Protein AF-A0AAN4WGB6-F1 (afdb_monomer)

Structure (mmCIF, N/CA/C/O backbone):
data_AF-A0AAN4WGB6-F1
#
_entry.id   AF-A0AAN4WGB6-F1
#
loop_
_atom_site.group_PDB
_atom_site.id
_atom_site.type_symbol
_atom_site.label_atom_id
_atom_site.label_alt_id
_atom_site.label_comp_id
_atom_site.label_asym_id
_atom_site.label_entity_id
_atom_site.label_seq_id
_atom_site.pdbx_PDB_ins_code
_atom_site.Cartn_x
_atom_site.Cartn_y
_atom_site.Cartn_z
_atom_site.occupancy
_atom_site.B_iso_or_equiv
_atom_site.auth_seq_id
_atom_site.auth_comp_id
_atom_site.auth_asym_id
_atom_site.auth_atom_id
_atom_site.pdbx_PDB_model_num
ATOM 1 N N . MET A 1 1 ? 40.684 26.739 -33.151 1.00 52.50 1 MET A N 1
ATOM 2 C CA . MET A 1 1 ? 39.537 25.795 -33.096 1.00 52.50 1 MET A CA 1
ATOM 3 C C . MET A 1 1 ? 39.834 24.512 -32.315 1.00 52.50 1 MET A C 1
ATOM 5 O O . MET A 1 1 ? 38.962 24.083 -31.574 1.00 52.50 1 MET A O 1
ATOM 9 N N . LEU A 1 2 ? 41.027 23.915 -32.433 1.00 55.38 2 LEU A N 1
ATOM 10 C CA . LEU A 1 2 ? 41.376 22.651 -31.756 1.00 55.38 2 LEU A CA 1
ATOM 11 C C . LEU A 1 2 ? 41.400 22.750 -30.218 1.00 55.38 2 LEU A C 1
ATOM 13 O O . LEU A 1 2 ? 40.769 21.934 -29.559 1.00 55.38 2 LEU A O 1
ATOM 17 N N . VAL A 1 3 ? 41.986 23.817 -29.664 1.00 57.59 3 VAL A N 1
ATOM 18 C CA . VAL A 1 3 ? 42.061 24.052 -28.205 1.00 57.59 3 VAL A CA 1
ATOM 19 C C . VAL A 1 3 ? 40.674 24.162 -27.548 1.00 57.59 3 VAL A C 1
ATOM 21 O O . VAL A 1 3 ? 40.463 23.655 -26.451 1.00 57.59 3 VAL A O 1
ATOM 24 N N . LYS A 1 4 ? 39.689 24.760 -28.241 1.00 57.62 4 LYS A N 1
ATOM 25 C CA . LYS A 1 4 ? 38.293 24.816 -27.762 1.00 57.62 4 LYS A CA 1
ATOM 26 C C . LYS A 1 4 ? 37.658 23.420 -27.717 1.00 57.62 4 LYS A C 1
ATOM 28 O O . LYS A 1 4 ? 37.071 23.065 -26.704 1.00 57.62 4 LYS A O 1
ATOM 33 N N . LYS A 1 5 ? 37.853 22.605 -28.762 1.00 55.38 5 LYS A N 1
ATOM 34 C CA . LYS A 1 5 ? 37.356 21.218 -28.810 1.00 55.38 5 LYS A CA 1
ATOM 35 C C . LYS A 1 5 ? 38.007 20.317 -27.757 1.00 55.38 5 LYS A C 1
ATOM 37 O O . LYS A 1 5 ? 37.354 19.416 -27.245 1.00 55.38 5 LYS A O 1
ATOM 42 N N . GLU A 1 6 ? 39.282 20.521 -27.432 1.00 58.62 6 GLU A N 1
ATOM 43 C CA . GLU A 1 6 ? 39.972 19.762 -26.378 1.00 58.62 6 GLU A CA 1
ATOM 44 C C . GLU A 1 6 ? 39.503 20.156 -24.974 1.00 58.62 6 GLU A C 1
ATOM 46 O O . GLU A 1 6 ? 39.231 19.276 -24.158 1.00 58.62 6 GLU A O 1
ATOM 51 N N . ALA A 1 7 ? 39.299 21.450 -24.716 1.00 61.56 7 ALA A N 1
ATOM 52 C CA . ALA A 1 7 ? 38.707 21.924 -23.465 1.00 61.56 7 ALA A CA 1
ATOM 53 C C . ALA A 1 7 ? 37.263 21.415 -23.278 1.00 61.56 7 ALA A C 1
ATOM 55 O O . ALA A 1 7 ? 36.903 20.962 -22.190 1.00 61.56 7 ALA A O 1
ATOM 56 N N . GLU A 1 8 ? 36.460 21.405 -24.348 1.00 57.28 8 GLU A N 1
ATOM 57 C CA . GLU A 1 8 ? 35.118 20.804 -24.366 1.00 57.28 8 GLU A CA 1
ATOM 58 C C . GLU A 1 8 ? 35.163 19.295 -24.071 1.00 57.28 8 GLU A C 1
ATOM 60 O O . GLU A 1 8 ? 34.349 18.796 -23.294 1.00 57.28 8 GLU A O 1
ATOM 65 N N . ARG A 1 9 ? 36.145 18.560 -24.618 1.00 55.75 9 ARG A N 1
ATOM 66 C CA . ARG A 1 9 ? 36.358 17.128 -24.327 1.00 55.75 9 ARG A CA 1
ATOM 67 C C . ARG A 1 9 ? 36.752 16.876 -22.868 1.00 55.75 9 ARG A C 1
ATOM 69 O O . ARG A 1 9 ? 36.275 15.908 -22.279 1.00 55.75 9 ARG A O 1
ATOM 76 N N . GLU A 1 10 ? 37.586 17.723 -22.267 1.00 59.62 10 GLU A N 1
ATOM 77 C CA . GLU A 1 10 ? 37.964 17.614 -20.849 1.00 59.62 10 GLU A CA 1
ATOM 78 C C . GLU A 1 10 ? 36.807 17.966 -19.899 1.00 59.62 10 GLU A C 1
ATOM 80 O O . GLU A 1 10 ? 36.595 17.288 -18.890 1.00 59.62 10 GLU A O 1
ATOM 85 N N . GLN A 1 11 ? 35.980 18.961 -20.235 1.00 55.47 11 GLN A N 1
ATOM 86 C CA . GLN A 1 11 ? 34.736 19.239 -19.503 1.00 55.47 11 GLN A CA 1
ATOM 87 C C . GLN A 1 11 ? 33.704 18.111 -19.655 1.00 55.47 11 GLN A C 1
ATOM 89 O O . GLN A 1 11 ? 33.045 17.744 -18.681 1.00 55.47 11 GLN A O 1
ATOM 94 N N . ALA A 1 12 ? 33.604 17.506 -20.839 1.00 52.72 12 ALA A N 1
ATOM 95 C CA . ALA A 1 12 ? 32.741 16.362 -21.128 1.00 52.72 12 ALA A CA 1
ATOM 96 C C . ALA A 1 12 ? 33.125 15.081 -20.370 1.00 52.72 12 ALA A C 1
ATOM 98 O O . ALA A 1 12 ? 32.265 14.260 -20.045 1.00 52.72 12 ALA A O 1
ATOM 99 N N . LYS A 1 13 ? 34.414 14.896 -20.052 1.00 53.12 13 LYS A N 1
ATOM 100 C CA . LYS A 1 13 ? 34.860 13.821 -19.149 1.00 53.12 13 LYS A CA 1
ATOM 101 C C . LYS A 1 13 ? 34.315 14.017 -17.728 1.00 53.12 13 LYS A C 1
ATOM 103 O O . LYS A 1 13 ? 34.041 13.029 -17.048 1.00 53.12 13 LYS A O 1
ATOM 108 N N . LYS A 1 14 ? 34.124 15.274 -17.301 1.00 50.78 14 LYS A N 1
ATOM 109 C CA . LYS A 1 14 ? 33.619 15.654 -15.969 1.00 50.78 14 LYS A CA 1
ATOM 110 C C . LYS A 1 14 ? 32.084 15.681 -15.883 1.00 50.78 14 LYS A C 1
ATOM 112 O O . LYS A 1 14 ? 31.545 15.301 -14.848 1.00 50.78 14 LYS A O 1
ATOM 117 N N . ARG A 1 15 ? 31.371 16.082 -16.946 1.00 52.19 15 ARG A N 1
ATOM 118 C CA . ARG A 1 15 ? 29.894 16.141 -17.010 1.00 52.19 15 ARG A CA 1
ATOM 119 C C . ARG A 1 15 ? 29.324 15.126 -18.000 1.00 52.19 15 ARG A C 1
ATOM 121 O O . ARG A 1 15 ? 29.413 15.303 -19.210 1.00 52.19 15 ARG A O 1
ATOM 128 N N . LYS A 1 16 ? 28.667 14.081 -17.493 1.00 58.12 16 LYS A N 1
ATOM 129 C CA . LYS A 1 16 ? 28.016 13.046 -18.313 1.00 58.12 16 LYS A CA 1
ATOM 130 C C . LYS A 1 16 ? 26.550 13.400 -18.610 1.00 58.12 16 LYS A C 1
ATOM 132 O O . LYS A 1 16 ? 25.679 12.581 -18.349 1.00 58.12 16 LYS A O 1
ATOM 137 N N . LYS A 1 17 ? 26.238 14.572 -19.170 1.00 62.47 17 LYS A N 1
ATOM 138 C CA . LYS A 1 17 ? 24.852 14.899 -19.580 1.00 62.47 17 LYS A CA 1
ATOM 139 C C . LYS A 1 17 ? 24.486 14.194 -20.892 1.00 62.47 17 LYS A C 1
ATOM 141 O O . LYS A 1 17 ? 25.316 14.075 -21.795 1.00 62.47 17 LYS A O 1
ATOM 146 N N . LYS A 1 18 ? 23.250 13.701 -21.004 1.00 61.75 18 LYS A N 1
ATOM 147 C CA . LYS A 1 18 ? 22.694 13.153 -22.256 1.00 61.75 18 LYS A CA 1
ATOM 148 C C . LYS A 1 18 ? 22.584 14.287 -23.286 1.00 61.75 18 LYS A C 1
ATOM 150 O O . LYS A 1 18 ? 22.140 15.374 -22.942 1.00 61.75 18 LYS A O 1
ATOM 155 N N . GLY A 1 19 ? 23.023 14.066 -24.524 1.00 59.97 19 GLY A N 1
ATOM 156 C CA . GLY A 1 19 ? 23.010 15.100 -25.570 1.00 59.97 19 GLY A CA 1
ATOM 157 C C . GLY A 1 19 ? 24.214 16.054 -25.584 1.00 59.97 19 GLY A C 1
ATOM 158 O O . GLY A 1 19 ? 24.367 16.797 -26.549 1.00 59.97 19 GLY A O 1
ATOM 159 N N . LEU A 1 20 ? 25.112 16.003 -24.590 1.00 62.88 20 LEU A N 1
ATOM 160 C CA . LEU A 1 20 ? 26.405 16.696 -24.662 1.00 62.88 20 LEU A CA 1
ATOM 161 C C . LEU A 1 20 ? 27.462 15.818 -25.340 1.00 62.88 20 LEU A C 1
ATOM 163 O O . LEU A 1 20 ? 27.383 14.585 -25.314 1.00 62.88 20 LEU A O 1
ATOM 167 N N . MET A 1 21 ? 28.464 16.453 -25.954 1.00 53.56 21 MET A N 1
ATOM 168 C CA . MET A 1 21 ? 29.638 15.739 -26.456 1.00 53.56 21 MET A CA 1
ATOM 169 C C . MET A 1 21 ? 30.308 14.987 -25.308 1.00 53.56 21 MET A C 1
ATOM 171 O O . MET A 1 21 ? 30.446 15.522 -24.217 1.00 53.56 21 MET A O 1
ATOM 175 N N . SER A 1 22 ? 30.687 13.735 -25.545 1.00 60.88 22 SER A N 1
ATOM 176 C CA . SER A 1 22 ? 31.457 12.913 -24.615 1.00 60.88 22 SER A CA 1
ATOM 177 C C . SER A 1 22 ? 32.957 13.048 -24.900 1.00 60.88 22 SER A C 1
ATOM 179 O O . SER A 1 22 ? 33.363 13.532 -25.957 1.00 60.88 22 SER A O 1
ATOM 181 N N . GLY A 1 23 ? 33.809 12.578 -23.982 1.00 53.97 23 GLY A N 1
ATOM 182 C CA . GLY A 1 23 ? 35.271 12.626 -24.122 1.00 53.97 23 GLY A CA 1
ATOM 183 C C . GLY A 1 23 ? 35.824 11.899 -25.361 1.00 53.97 23 GLY A C 1
ATOM 184 O O . GLY A 1 23 ? 36.955 12.156 -25.757 1.00 53.97 23 GLY A O 1
ATOM 185 N N . ASN A 1 24 ? 35.023 11.044 -26.008 1.00 61.41 24 ASN A N 1
ATOM 186 C CA . ASN A 1 24 ? 35.330 10.393 -27.288 1.00 61.41 24 ASN A CA 1
ATOM 187 C C . ASN A 1 24 ? 34.870 11.197 -28.528 1.00 61.41 24 ASN A C 1
ATOM 189 O O . ASN A 1 24 ? 34.909 10.682 -29.642 1.00 61.41 24 ASN A O 1
ATOM 193 N N . GLY A 1 25 ? 34.400 12.438 -28.355 1.00 58.94 25 GLY A N 1
ATOM 194 C CA . GLY A 1 25 ? 33.955 13.324 -29.435 1.00 58.94 25 GLY A CA 1
ATOM 195 C C . GLY A 1 25 ? 32.583 12.996 -30.033 1.00 58.94 25 GLY A C 1
ATOM 196 O O . GLY A 1 25 ? 32.139 13.704 -30.933 1.00 58.94 25 GLY A O 1
ATOM 197 N N . ARG A 1 26 ? 31.894 11.956 -29.546 1.00 62.16 26 ARG A N 1
ATOM 198 C CA . ARG A 1 26 ? 30.519 11.624 -29.944 1.00 62.16 26 ARG A CA 1
ATOM 199 C C . ARG A 1 26 ? 29.532 12.225 -28.952 1.00 62.16 26 ARG A C 1
ATOM 201 O O . ARG A 1 26 ? 29.798 12.254 -27.751 1.00 62.16 26 ARG A O 1
ATOM 208 N N . THR A 1 27 ? 28.373 12.656 -29.435 1.00 71.31 27 THR A N 1
ATOM 209 C CA . THR A 1 27 ? 27.257 13.047 -28.566 1.00 71.31 27 THR A CA 1
ATOM 210 C C . THR A 1 27 ? 26.832 11.854 -27.710 1.00 71.31 27 THR A C 1
ATOM 212 O O . THR A 1 27 ? 26.612 10.760 -28.234 1.00 71.31 27 THR A O 1
ATOM 215 N N . ARG A 1 28 ? 26.740 12.039 -26.387 1.00 73.19 28 ARG A N 1
ATOM 216 C CA . ARG A 1 28 ? 26.333 10.982 -25.454 1.00 73.19 28 ARG A CA 1
ATOM 217 C C . ARG A 1 28 ? 24.859 10.644 -25.681 1.00 73.19 28 ARG A C 1
ATOM 219 O O . ARG A 1 28 ? 23.973 11.398 -25.279 1.00 73.19 28 ARG A O 1
ATOM 226 N N . GLY A 1 29 ? 24.612 9.495 -26.299 1.00 77.06 29 GLY A N 1
ATOM 227 C CA . GLY A 1 29 ? 23.284 8.972 -26.606 1.00 77.06 29 GLY A CA 1
ATOM 228 C C . GLY A 1 29 ? 23.328 7.471 -26.909 1.00 77.06 29 GLY A C 1
ATOM 229 O O . GLY A 1 29 ? 24.415 6.933 -27.153 1.00 77.06 29 GLY A O 1
ATOM 230 N N . PRO A 1 30 ? 22.173 6.783 -26.878 1.00 82.75 30 PRO A N 1
ATOM 231 C CA . PRO A 1 30 ? 22.100 5.395 -27.308 1.00 82.75 30 PRO A CA 1
ATOM 232 C C . PRO A 1 30 ? 22.476 5.283 -28.790 1.00 82.75 30 PRO A C 1
ATOM 234 O O . PRO A 1 30 ? 22.177 6.172 -29.586 1.00 82.75 30 PRO A O 1
ATOM 237 N N . LEU A 1 31 ? 23.127 4.180 -29.162 1.00 85.50 31 LEU A N 1
ATOM 238 C CA . LEU A 1 31 ? 23.404 3.868 -30.565 1.00 85.50 31 LEU A CA 1
ATOM 239 C C . LEU A 1 31 ? 22.080 3.712 -31.338 1.00 85.50 31 LEU A C 1
ATOM 241 O O . LEU A 1 31 ? 21.139 3.159 -30.762 1.00 85.50 31 LEU A O 1
ATOM 245 N N . PRO A 1 32 ? 22.002 4.119 -32.620 1.00 86.12 32 PRO A N 1
ATOM 246 C CA . PRO A 1 32 ? 20.795 3.958 -33.436 1.00 86.12 32 PRO A CA 1
ATOM 247 C C . PRO A 1 32 ? 20.258 2.521 -33.435 1.00 86.12 32 PRO A C 1
ATOM 249 O O . PRO A 1 32 ? 19.097 2.306 -33.110 1.00 86.12 32 PRO A O 1
ATOM 252 N N . GLU A 1 33 ? 21.135 1.531 -33.615 1.00 87.81 33 GLU A N 1
ATOM 253 C CA . GLU A 1 33 ? 20.791 0.101 -33.543 1.00 87.81 33 GLU A CA 1
ATOM 254 C C . GLU A 1 33 ? 20.152 -0.292 -32.201 1.00 87.81 33 GLU A C 1
ATOM 256 O O . GLU A 1 33 ? 19.260 -1.133 -32.122 1.00 87.81 33 GLU A O 1
ATOM 261 N N . THR A 1 34 ? 20.605 0.327 -31.106 1.00 88.00 34 THR A N 1
ATOM 262 C CA . THR A 1 34 ? 20.041 0.089 -29.772 1.00 88.00 34 THR A CA 1
ATOM 263 C C . THR A 1 34 ? 18.670 0.745 -29.620 1.00 88.00 34 THR A C 1
ATOM 265 O O . THR A 1 34 ? 17.800 0.183 -28.954 1.00 88.00 34 THR A O 1
ATOM 268 N N . VAL A 1 35 ? 18.469 1.922 -30.223 1.00 90.56 35 VAL A N 1
ATOM 269 C CA . VAL A 1 35 ? 17.168 2.604 -30.248 1.00 90.56 35 VAL A CA 1
ATOM 270 C C . VAL A 1 35 ? 16.156 1.781 -31.036 1.00 90.56 35 VAL A C 1
ATOM 272 O O . VAL A 1 35 ? 15.054 1.572 -30.540 1.00 90.56 35 VAL A O 1
ATOM 275 N N . GLU A 1 36 ? 16.538 1.259 -32.199 1.00 91.81 36 GLU A N 1
ATOM 276 C CA . GLU A 1 36 ? 15.681 0.392 -33.013 1.00 91.81 36 GLU A CA 1
ATOM 277 C C . GLU A 1 36 ? 15.333 -0.899 -32.265 1.00 91.81 36 GLU A C 1
ATOM 279 O O . GLU A 1 36 ? 14.157 -1.211 -32.082 1.00 91.81 36 GLU A O 1
ATOM 284 N N . LYS A 1 37 ? 16.342 -1.593 -31.721 1.00 93.75 37 LYS A N 1
ATOM 285 C CA . LYS A 1 37 ? 16.164 -2.857 -30.990 1.00 93.75 37 LYS A CA 1
ATOM 286 C C . LYS A 1 37 ? 15.182 -2.763 -29.821 1.00 93.75 37 LYS A C 1
ATOM 288 O O . LYS A 1 37 ? 14.431 -3.702 -29.579 1.00 93.75 37 LYS A O 1
ATOM 293 N N . TYR A 1 38 ? 15.227 -1.678 -29.047 1.00 95.75 38 TYR A N 1
ATOM 294 C CA . TYR A 1 38 ? 14.371 -1.510 -27.867 1.00 95.75 38 TYR A CA 1
ATOM 295 C C . TYR A 1 38 ? 13.181 -0.575 -28.102 1.00 95.75 38 TYR A C 1
ATOM 297 O O . TYR A 1 38 ? 12.431 -0.331 -27.157 1.00 95.75 38 TYR A O 1
ATOM 305 N N . GLY A 1 39 ? 12.987 -0.055 -29.316 1.00 93.25 39 GLY A N 1
ATOM 306 C CA . GLY A 1 39 ? 11.985 0.972 -29.610 1.00 93.25 39 GLY A CA 1
ATOM 307 C C . GLY A 1 39 ? 10.560 0.525 -29.290 1.00 93.25 39 GLY A C 1
ATOM 308 O O . GLY A 1 39 ? 9.833 1.226 -28.585 1.00 93.25 39 GLY A O 1
ATOM 309 N N . GLU A 1 40 ? 10.182 -0.680 -29.720 1.00 94.75 40 GLU A N 1
ATOM 310 C CA . GLU A 1 40 ? 8.861 -1.253 -29.429 1.00 94.75 40 GLU A CA 1
ATOM 311 C C . GLU A 1 40 ? 8.666 -1.508 -27.926 1.00 94.75 40 GLU A C 1
ATOM 313 O O . GLU A 1 40 ? 7.648 -1.127 -27.343 1.00 94.75 40 GLU A O 1
ATOM 318 N N . ALA A 1 41 ? 9.676 -2.082 -27.264 1.00 95.56 41 ALA A N 1
ATOM 319 C CA . ALA A 1 41 ? 9.641 -2.343 -25.827 1.00 95.56 41 ALA A CA 1
ATOM 320 C C . ALA A 1 41 ? 9.521 -1.042 -25.016 1.00 95.56 41 ALA A C 1
ATOM 322 O O . ALA A 1 41 ? 8.798 -0.987 -24.021 1.00 95.56 41 ALA A O 1
ATOM 323 N N . LEU A 1 42 ? 10.199 0.022 -25.455 1.00 94.69 42 LEU A N 1
ATOM 324 C CA . LEU A 1 42 ? 10.135 1.346 -24.846 1.00 94.69 42 LEU A CA 1
ATOM 325 C C . LEU A 1 42 ? 8.749 1.977 -25.013 1.00 94.69 42 LEU A C 1
ATOM 327 O O . LEU A 1 42 ? 8.231 2.549 -24.055 1.00 94.69 42 LEU A O 1
ATOM 331 N N . LYS A 1 43 ? 8.134 1.834 -26.193 1.00 94.38 43 LYS A N 1
ATOM 332 C CA . LYS A 1 43 ? 6.765 2.294 -26.447 1.00 94.38 43 LYS A CA 1
ATOM 333 C C . LYS A 1 43 ? 5.774 1.604 -25.511 1.00 94.38 43 LYS A C 1
ATOM 335 O O . LYS A 1 43 ? 5.032 2.278 -24.806 1.00 94.38 43 LYS A O 1
ATOM 340 N N . LEU A 1 44 ? 5.837 0.274 -25.402 1.00 93.88 44 LEU A N 1
ATOM 341 C CA . LEU A 1 44 ? 5.013 -0.472 -24.443 1.00 93.88 44 LEU A CA 1
ATOM 342 C C . LEU A 1 44 ? 5.274 -0.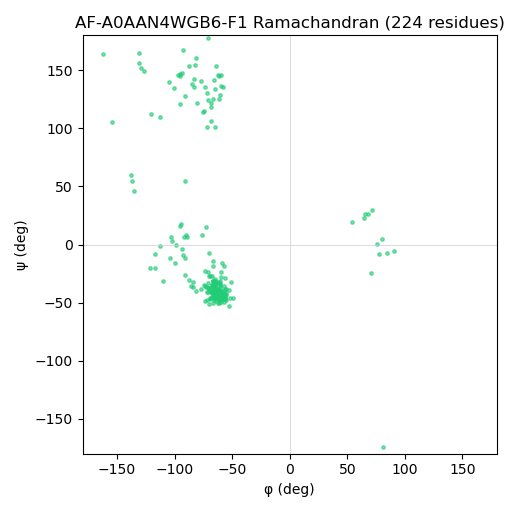037 -22.997 1.00 93.88 44 LEU A C 1
ATOM 344 O O . LEU A 1 44 ? 4.339 0.070 -22.209 1.00 93.88 44 LEU A O 1
ATOM 348 N N . TYR A 1 45 ? 6.528 0.225 -22.632 1.00 91.62 45 TYR A N 1
ATOM 349 C CA . TYR A 1 45 ? 6.871 0.674 -21.284 1.00 91.62 45 TYR A CA 1
ATOM 350 C C . TYR A 1 45 ? 6.256 2.036 -20.937 1.00 91.62 45 TYR A C 1
ATOM 352 O O . TYR A 1 45 ? 5.812 2.222 -19.802 1.00 91.62 45 TYR A O 1
ATOM 360 N N . ARG A 1 46 ? 6.229 2.962 -21.902 1.00 89.69 46 ARG A N 1
ATOM 361 C CA . ARG A 1 46 ? 5.648 4.301 -21.751 1.00 89.69 46 ARG A CA 1
ATOM 362 C C . ARG A 1 46 ? 4.120 4.266 -21.742 1.00 89.69 46 ARG A C 1
ATOM 364 O O . ARG A 1 46 ? 3.505 4.829 -20.846 1.00 89.69 46 ARG A O 1
ATOM 371 N N . ASP A 1 47 ? 3.529 3.573 -22.708 1.00 89.31 47 ASP A N 1
ATOM 372 C CA . ASP A 1 47 ? 2.105 3.720 -23.026 1.00 89.31 47 ASP A CA 1
ATOM 373 C C . ASP A 1 47 ? 1.213 2.717 -22.275 1.00 89.31 47 ASP A C 1
ATOM 375 O O . ASP A 1 47 ? -0.012 2.809 -22.319 1.00 89.31 47 ASP A O 1
ATOM 379 N N . THR A 1 48 ? 1.802 1.730 -21.590 1.00 87.50 48 THR A N 1
ATOM 380 C CA . THR A 1 48 ? 1.052 0.674 -20.894 1.00 87.50 48 THR A CA 1
ATOM 381 C C . THR A 1 48 ? 1.527 0.472 -19.459 1.00 87.50 48 THR A C 1
ATOM 383 O O . THR A 1 48 ? 2.638 0.850 -19.084 1.00 87.50 48 THR A O 1
ATOM 386 N N . ASP A 1 49 ? 0.713 -0.224 -18.664 1.00 81.50 49 ASP A N 1
ATOM 387 C CA . ASP A 1 49 ? 1.031 -0.595 -17.279 1.00 81.50 49 ASP A CA 1
ATOM 388 C C . ASP A 1 49 ? 1.637 -2.005 -17.150 1.00 81.50 49 ASP A C 1
ATOM 390 O O . ASP A 1 49 ? 1.707 -2.569 -16.057 1.00 81.50 49 ASP A O 1
ATOM 394 N N . LEU A 1 50 ? 2.097 -2.587 -18.264 1.00 86.12 50 LEU A N 1
ATOM 395 C CA . LEU A 1 50 ? 2.701 -3.920 -18.286 1.00 86.12 50 LEU A CA 1
ATOM 396 C C . LEU A 1 50 ? 4.022 -3.948 -17.501 1.00 86.12 50 LEU A C 1
ATOM 398 O O . LEU A 1 50 ? 4.840 -3.024 -17.583 1.00 86.12 50 LEU A O 1
ATOM 402 N N . ASP A 1 51 ? 4.271 -5.041 -16.774 1.00 85.31 51 ASP A N 1
ATOM 403 C CA . ASP A 1 51 ? 5.571 -5.273 -16.136 1.00 85.31 51 ASP A CA 1
ATOM 404 C C . ASP A 1 51 ? 6.684 -5.424 -17.185 1.00 85.31 51 ASP A C 1
ATOM 406 O O . ASP A 1 51 ? 6.463 -5.871 -18.309 1.00 85.31 51 ASP A O 1
ATOM 410 N N . VAL A 1 52 ? 7.919 -5.107 -16.799 1.00 90.31 52 VAL A N 1
ATOM 411 C CA . VAL A 1 52 ? 9.089 -5.251 -17.670 1.00 90.31 52 VAL A CA 1
ATOM 412 C C . VAL A 1 52 ? 9.222 -6.689 -18.180 1.00 90.31 52 VAL A C 1
ATOM 414 O O . VAL A 1 52 ? 9.551 -6.875 -19.347 1.00 90.31 52 VAL A O 1
ATOM 417 N N . LYS A 1 53 ? 8.925 -7.713 -17.361 1.00 91.88 53 LYS A N 1
ATOM 418 C CA . LYS A 1 53 ? 8.979 -9.118 -17.806 1.00 91.88 53 LYS A CA 1
ATOM 419 C C . LYS A 1 53 ? 7.940 -9.433 -18.883 1.00 91.88 53 LYS A C 1
ATOM 421 O O . LYS A 1 53 ? 8.216 -10.208 -19.793 1.00 91.88 53 LYS A O 1
ATOM 426 N N . GLU A 1 54 ? 6.757 -8.839 -18.776 1.00 92.38 54 GLU A N 1
ATOM 427 C CA . GLU A 1 54 ? 5.687 -8.980 -19.764 1.00 92.38 54 GLU A CA 1
ATOM 428 C C . GLU A 1 54 ? 6.076 -8.313 -21.085 1.00 92.38 54 GLU A C 1
ATOM 430 O O . GLU A 1 54 ? 5.958 -8.926 -22.143 1.00 92.38 54 GLU A O 1
ATOM 435 N N . ILE A 1 55 ? 6.628 -7.101 -21.018 1.00 93.94 55 ILE A N 1
ATOM 436 C CA . ILE A 1 55 ? 7.078 -6.347 -22.194 1.00 93.94 55 ILE A CA 1
ATOM 437 C C . ILE A 1 55 ? 8.161 -7.106 -22.963 1.00 93.94 55 ILE A C 1
ATOM 439 O O . ILE A 1 55 ? 8.072 -7.246 -24.184 1.00 93.94 55 ILE A O 1
ATOM 443 N N . VAL A 1 56 ? 9.179 -7.623 -22.267 1.00 95.50 56 VAL A N 1
ATOM 444 C CA . VAL A 1 56 ? 10.272 -8.338 -22.944 1.00 95.50 56 VAL A CA 1
ATOM 445 C C . VAL A 1 56 ? 9.831 -9.675 -23.526 1.00 95.50 56 VAL A C 1
ATOM 447 O O . VAL A 1 56 ? 10.383 -10.101 -24.533 1.00 95.50 56 VAL A O 1
ATOM 450 N N . ARG A 1 57 ? 8.801 -10.314 -22.955 1.00 94.56 57 ARG A N 1
ATOM 451 C CA . ARG A 1 57 ? 8.208 -11.512 -23.558 1.00 94.56 57 ARG A CA 1
ATOM 452 C C . ARG A 1 57 ? 7.503 -11.187 -24.873 1.00 94.56 57 ARG A C 1
ATOM 454 O O . ARG A 1 57 ? 7.622 -11.961 -25.811 1.00 94.56 57 ARG A O 1
ATOM 461 N N . ARG A 1 58 ? 6.784 -10.060 -24.944 1.00 95.69 58 ARG A N 1
ATOM 462 C CA . ARG A 1 58 ? 6.065 -9.637 -26.162 1.00 95.69 58 ARG A CA 1
ATOM 463 C C . ARG A 1 58 ? 7.001 -9.204 -27.285 1.00 95.69 58 ARG A C 1
ATOM 465 O O . ARG A 1 58 ? 6.726 -9.491 -28.437 1.00 95.69 58 ARG A O 1
ATOM 472 N N . THR A 1 59 ? 8.100 -8.543 -26.935 1.00 94.62 59 THR A N 1
ATOM 473 C CA . THR A 1 59 ? 9.045 -7.956 -27.904 1.00 94.62 59 THR A CA 1
ATOM 474 C C . THR A 1 59 ? 10.281 -8.820 -28.160 1.00 94.62 59 THR A C 1
ATOM 476 O O . THR A 1 59 ? 11.159 -8.431 -28.921 1.00 94.62 59 THR A O 1
ATOM 479 N N . ALA A 1 60 ? 10.384 -9.979 -27.500 1.00 94.00 60 ALA A N 1
ATOM 480 C CA . ALA A 1 60 ? 11.508 -10.916 -27.588 1.00 94.00 60 ALA A CA 1
ATOM 481 C C . ALA A 1 60 ? 12.903 -10.310 -27.303 1.00 94.00 60 ALA A C 1
ATOM 483 O O . ALA A 1 60 ? 13.932 -10.896 -27.646 1.00 94.00 60 ALA A O 1
ATOM 484 N N . VAL A 1 61 ? 12.977 -9.152 -26.639 1.00 94.75 61 VAL A N 1
ATOM 485 C CA . VAL A 1 61 ? 14.250 -8.553 -26.216 1.00 94.75 61 VAL A CA 1
ATOM 486 C C . VAL A 1 61 ? 14.757 -9.189 -24.920 1.00 94.75 61 VAL A C 1
ATOM 488 O O . VAL A 1 61 ? 14.007 -9.782 -24.147 1.00 94.75 61 VAL A O 1
ATOM 491 N N . SER A 1 62 ? 16.049 -9.048 -24.617 1.00 95.56 62 SER A N 1
ATOM 492 C CA . SER A 1 62 ? 16.584 -9.590 -23.365 1.00 95.56 62 SER A CA 1
ATOM 493 C C . SER A 1 62 ? 16.150 -8.753 -22.155 1.00 95.56 62 SER A C 1
ATOM 495 O O . SER A 1 62 ? 16.257 -7.524 -22.152 1.00 95.56 62 SER A O 1
ATOM 497 N N . LEU A 1 63 ? 15.719 -9.419 -21.075 1.00 93.31 63 LEU A N 1
ATOM 498 C CA . LEU A 1 63 ? 15.311 -8.748 -19.834 1.00 93.31 63 LEU A CA 1
ATOM 499 C C . LEU A 1 63 ? 16.429 -7.870 -19.260 1.00 93.31 63 LEU A C 1
ATOM 501 O O . LEU A 1 63 ? 16.208 -6.708 -18.919 1.00 93.31 63 LEU A O 1
ATOM 505 N N . SER A 1 64 ? 17.637 -8.423 -19.146 1.00 92.69 64 SER A N 1
ATOM 506 C CA . SER A 1 64 ? 18.792 -7.703 -18.604 1.00 92.69 64 SER A CA 1
ATOM 507 C C . SER A 1 64 ? 19.189 -6.521 -19.488 1.00 92.69 64 SER A C 1
ATOM 509 O O . SER A 1 64 ? 19.443 -5.435 -18.966 1.00 92.69 64 SER A O 1
ATOM 511 N N . GLY A 1 65 ? 19.178 -6.703 -20.812 1.00 93.50 65 GLY A N 1
ATOM 512 C CA . GLY A 1 65 ? 19.523 -5.655 -21.770 1.00 93.50 65 GLY A CA 1
ATOM 513 C C . GLY A 1 65 ? 18.518 -4.509 -21.764 1.00 93.50 65 GLY A C 1
ATOM 514 O O . GLY A 1 65 ? 18.915 -3.348 -21.694 1.00 93.50 65 GLY A O 1
ATOM 515 N N . PHE A 1 66 ? 17.222 -4.818 -21.723 1.00 94.69 66 PHE A N 1
ATOM 516 C CA . PHE A 1 66 ? 16.185 -3.793 -21.662 1.00 94.69 66 PHE A CA 1
ATOM 517 C C . PHE A 1 66 ? 16.198 -3.032 -20.326 1.00 94.69 66 PHE A C 1
ATOM 519 O O . PHE A 1 66 ? 16.103 -1.807 -20.306 1.00 94.69 66 PHE A O 1
ATOM 526 N N . ARG A 1 67 ? 16.422 -3.716 -19.192 1.00 92.25 67 ARG A N 1
ATOM 527 C CA . ARG A 1 67 ? 16.587 -3.047 -17.883 1.00 92.25 67 ARG A CA 1
ATOM 528 C C . ARG A 1 67 ? 17.799 -2.118 -17.854 1.00 92.25 67 ARG A C 1
ATOM 530 O O . ARG A 1 67 ? 17.722 -1.049 -17.248 1.00 92.25 67 ARG A O 1
ATOM 537 N N . PHE A 1 68 ? 18.905 -2.526 -18.475 1.00 91.62 68 PHE A N 1
ATOM 538 C CA . PHE A 1 68 ? 20.082 -1.675 -18.629 1.00 91.62 68 PHE A CA 1
ATOM 539 C C . PHE A 1 68 ? 19.763 -0.455 -19.497 1.00 91.62 68 PHE A C 1
ATOM 541 O O . PHE A 1 68 ? 20.016 0.668 -19.073 1.00 91.62 68 PHE A O 1
ATOM 548 N N . TYR A 1 69 ? 19.127 -0.666 -20.652 1.00 91.69 69 TYR A N 1
ATOM 549 C CA . TYR A 1 69 ? 18.729 0.399 -21.570 1.00 91.69 69 TYR A CA 1
ATOM 550 C C . TYR A 1 69 ? 17.846 1.457 -20.893 1.00 91.69 69 TYR A C 1
ATOM 552 O O . TYR A 1 69 ? 18.124 2.650 -21.003 1.00 91.69 69 TYR A O 1
ATOM 560 N N . LEU A 1 70 ? 16.847 1.029 -20.112 1.00 91.12 70 LEU A N 1
ATOM 561 C CA . LEU A 1 70 ? 16.004 1.936 -19.330 1.00 91.12 70 LEU A CA 1
ATOM 562 C C . LEU A 1 70 ? 16.813 2.722 -18.283 1.00 91.12 70 LEU A C 1
ATOM 564 O O . LEU A 1 70 ? 16.631 3.925 -18.139 1.00 91.12 70 LEU A O 1
ATOM 568 N N . ARG A 1 71 ? 17.729 2.072 -17.551 1.00 86.62 71 ARG A N 1
ATOM 569 C CA . ARG A 1 71 ? 18.521 2.736 -16.497 1.00 86.62 71 ARG A CA 1
ATOM 570 C C . ARG A 1 71 ? 19.568 3.703 -17.046 1.00 86.62 71 ARG A C 1
ATOM 572 O O . ARG A 1 71 ? 19.882 4.682 -16.374 1.00 86.62 71 ARG A O 1
ATOM 579 N N . GLU A 1 72 ? 20.139 3.402 -18.204 1.00 85.50 72 GLU A N 1
ATOM 580 C CA . GLU A 1 72 ? 21.182 4.226 -18.813 1.00 85.50 72 GLU A CA 1
ATOM 581 C C . GLU A 1 72 ? 20.583 5.417 -19.566 1.00 85.50 72 GLU A C 1
ATOM 583 O O . GLU A 1 72 ? 21.110 6.526 -19.477 1.00 85.50 72 GLU A O 1
ATOM 588 N N . TRP A 1 73 ? 19.465 5.210 -20.273 1.00 86.94 73 TRP A N 1
ATOM 589 C CA . TRP A 1 73 ? 18.950 6.197 -21.223 1.00 86.94 73 TRP A CA 1
ATOM 590 C C . TRP A 1 73 ? 17.580 6.776 -20.889 1.00 86.94 73 TRP A C 1
ATOM 592 O O . TRP A 1 73 ? 17.283 7.851 -21.404 1.00 86.94 73 TRP A O 1
ATOM 602 N N . HIS A 1 74 ? 16.773 6.116 -20.056 1.00 88.00 74 HIS A N 1
ATOM 603 C CA . HIS A 1 74 ? 15.364 6.474 -19.824 1.00 88.00 74 HIS A CA 1
ATOM 604 C C . HIS A 1 74 ? 14.986 6.447 -18.332 1.00 88.00 74 HIS A C 1
ATOM 606 O O . HIS A 1 74 ? 13.990 5.842 -17.922 1.00 88.00 74 HIS A O 1
ATOM 612 N N . ARG A 1 75 ? 15.831 7.046 -17.480 1.00 85.31 75 ARG A N 1
ATOM 613 C CA . ARG A 1 75 ? 15.602 7.110 -16.020 1.00 85.31 75 ARG A CA 1
ATOM 614 C C . ARG A 1 75 ? 14.391 7.962 -15.659 1.00 85.31 75 ARG A C 1
ATOM 616 O O . ARG A 1 75 ? 13.726 7.656 -14.677 1.00 85.31 75 ARG A O 1
ATOM 623 N N . ASP A 1 76 ? 14.118 8.977 -16.462 1.00 83.88 76 ASP A N 1
ATOM 624 C CA . ASP A 1 76 ? 12.912 9.800 -16.464 1.00 83.88 76 ASP A CA 1
ATOM 625 C C . ASP A 1 76 ? 11.656 8.927 -16.543 1.00 83.88 76 ASP A C 1
ATOM 627 O O . ASP A 1 76 ? 10.841 8.961 -15.626 1.00 83.88 76 ASP A O 1
ATOM 631 N N . LEU A 1 77 ? 11.570 8.019 -17.522 1.00 86.81 77 LEU A N 1
ATOM 632 C CA . LEU A 1 77 ? 10.430 7.099 -17.640 1.00 86.81 77 LEU A CA 1
ATOM 633 C C . LEU A 1 77 ? 10.333 6.128 -16.452 1.00 86.81 77 LEU A C 1
ATOM 635 O O . LEU A 1 77 ? 9.245 5.701 -16.062 1.00 86.81 77 LEU A O 1
ATOM 639 N N . ILE A 1 78 ? 11.467 5.731 -15.860 1.00 86.00 78 ILE A N 1
ATOM 640 C CA . ILE A 1 78 ? 11.451 4.928 -14.627 1.00 86.00 78 ILE A CA 1
ATOM 641 C C . ILE A 1 78 ? 10.891 5.744 -13.457 1.00 86.00 78 ILE A C 1
ATOM 643 O O . ILE A 1 78 ? 10.168 5.178 -12.635 1.00 86.00 78 ILE A O 1
ATOM 647 N N . LEU A 1 79 ? 11.236 7.026 -13.355 1.00 81.44 79 LEU A N 1
ATOM 648 C CA . LEU A 1 79 ? 10.760 7.915 -12.301 1.00 81.44 79 LEU A CA 1
ATOM 649 C C . LEU A 1 79 ? 9.263 8.210 -12.453 1.00 81.44 79 LEU A C 1
ATOM 651 O O . LEU A 1 79 ? 8.522 8.044 -11.486 1.00 81.44 79 LEU A O 1
ATOM 655 N N . GLU A 1 80 ? 8.815 8.522 -13.666 1.00 81.19 80 GLU A N 1
ATOM 656 C CA . GLU A 1 80 ? 7.409 8.775 -13.998 1.00 81.19 80 GLU A CA 1
ATOM 657 C C . GLU A 1 80 ? 6.531 7.570 -13.642 1.00 81.19 80 GLU A C 1
ATOM 659 O O . GLU A 1 80 ? 5.524 7.685 -12.944 1.00 81.19 80 GLU A O 1
ATOM 664 N N . ARG A 1 81 ? 6.975 6.356 -13.991 1.00 80.06 81 ARG A N 1
ATOM 665 C CA . ARG A 1 81 ? 6.263 5.118 -13.628 1.00 80.06 81 ARG A CA 1
ATOM 666 C C . ARG A 1 81 ? 6.250 4.845 -12.118 1.00 80.06 81 ARG A C 1
ATOM 668 O O . ARG A 1 81 ? 5.437 4.053 -11.635 1.00 80.06 81 ARG A O 1
ATOM 675 N N . ARG A 1 82 ? 7.147 5.491 -11.369 1.00 77.12 82 ARG A N 1
ATOM 676 C CA . ARG A 1 82 ? 7.173 5.524 -9.900 1.00 77.12 82 ARG A CA 1
ATOM 677 C C . ARG A 1 82 ? 6.454 6.757 -9.330 1.00 77.12 82 ARG A C 1
ATOM 679 O O . ARG A 1 82 ? 6.671 7.079 -8.165 1.00 77.12 82 ARG A O 1
ATOM 686 N N . GLY A 1 83 ? 5.612 7.432 -10.110 1.00 71.50 83 GLY A N 1
ATOM 687 C CA . GLY A 1 83 ? 4.836 8.583 -9.645 1.00 71.50 83 GLY A CA 1
ATOM 688 C C . GLY A 1 83 ? 5.699 9.779 -9.243 1.00 71.50 83 GLY A C 1
ATOM 689 O O . GLY A 1 83 ? 5.280 10.577 -8.413 1.00 71.50 83 GLY A O 1
ATOM 690 N N . GLY A 1 84 ? 6.928 9.868 -9.757 1.00 71.94 84 GLY A N 1
ATOM 691 C CA . GLY A 1 84 ? 7.784 11.031 -9.580 1.00 71.94 84 GLY A CA 1
ATOM 692 C C . GLY A 1 84 ? 7.846 11.850 -10.861 1.00 71.94 84 GLY A C 1
ATOM 693 O O . GLY A 1 84 ? 7.966 11.295 -11.946 1.00 71.94 84 GLY A O 1
ATOM 694 N N . GLU A 1 85 ? 7.819 13.166 -10.724 1.00 67.50 85 GLU A N 1
ATOM 695 C CA . GLU A 1 85 ? 8.115 14.085 -11.821 1.00 67.50 85 GLU A CA 1
ATOM 696 C C . GLU A 1 85 ? 9.629 14.266 -11.942 1.00 67.50 85 GLU A C 1
ATOM 698 O O . GLU A 1 85 ? 10.328 14.380 -10.928 1.00 67.50 85 GLU A O 1
ATOM 703 N N . ALA A 1 86 ? 10.128 14.218 -13.176 1.00 64.38 86 ALA A N 1
ATOM 704 C CA . ALA A 1 86 ? 11.503 14.565 -13.495 1.00 64.38 86 ALA A CA 1
ATOM 705 C C . ALA A 1 86 ? 11.553 16.055 -13.838 1.00 64.38 86 ALA A C 1
ATOM 707 O O . ALA A 1 86 ? 10.849 16.484 -14.749 1.00 64.38 86 ALA A O 1
ATOM 708 N N . ASP A 1 87 ? 12.441 16.812 -13.197 1.00 61.00 87 ASP A N 1
ATOM 709 C CA . ASP A 1 87 ? 12.589 18.260 -13.419 1.00 61.00 87 ASP A CA 1
ATOM 710 C C . ASP A 1 87 ? 13.246 18.608 -14.777 1.00 61.00 87 ASP A C 1
ATOM 712 O O . ASP A 1 87 ? 13.708 19.722 -14.994 1.00 61.00 87 ASP A O 1
ATOM 716 N N . GLY A 1 88 ? 13.318 17.650 -15.712 1.00 57.19 88 GLY A N 1
ATOM 717 C CA . GLY A 1 88 ? 13.782 17.828 -17.095 1.00 57.19 88 GLY A CA 1
ATOM 718 C C . GLY A 1 88 ? 15.285 18.083 -17.279 1.00 57.19 88 GLY A C 1
ATOM 719 O O . GLY A 1 88 ? 15.827 17.734 -18.328 1.00 57.19 88 GLY A O 1
ATOM 720 N N . ASP A 1 89 ? 15.976 18.616 -16.267 1.00 53.75 89 ASP A N 1
ATOM 721 C CA . ASP A 1 89 ? 17.324 19.185 -16.406 1.00 53.75 89 ASP A CA 1
ATOM 722 C C . ASP A 1 89 ? 18.454 18.424 -15.698 1.00 53.75 89 ASP A C 1
ATOM 724 O O . ASP A 1 89 ? 19.630 18.791 -15.833 1.00 53.75 89 ASP A O 1
ATOM 728 N N . GLU A 1 90 ? 18.140 17.333 -14.998 1.00 57.62 90 GLU A N 1
ATOM 729 C CA . GLU A 1 90 ? 19.130 16.550 -14.259 1.00 57.62 90 GLU A CA 1
ATOM 730 C C . GLU A 1 90 ? 19.924 15.587 -15.157 1.00 57.62 90 GLU A C 1
ATOM 732 O O . GLU A 1 90 ? 19.388 14.661 -15.769 1.00 57.62 90 GLU A O 1
ATOM 737 N N . ASP A 1 91 ? 21.253 15.741 -15.158 1.00 59.25 91 ASP A N 1
ATOM 738 C CA . ASP A 1 91 ? 22.201 14.847 -15.845 1.00 59.25 91 ASP A CA 1
ATOM 739 C C . ASP A 1 91 ? 22.109 13.391 -15.346 1.00 59.25 91 ASP A C 1
ATOM 741 O O . ASP A 1 91 ? 22.499 12.447 -16.044 1.00 59.25 91 ASP A O 1
ATOM 745 N N . TRP A 1 92 ? 21.607 13.213 -14.120 1.00 67.06 92 TRP A N 1
ATOM 746 C CA . TRP A 1 92 ? 21.438 11.935 -13.450 1.00 67.06 92 TRP A CA 1
ATOM 747 C C . TRP A 1 92 ? 20.313 11.992 -12.412 1.00 67.06 92 TRP A C 1
ATOM 749 O O . TRP A 1 92 ? 20.504 12.481 -11.305 1.00 67.06 92 TRP A O 1
ATOM 759 N N . ILE A 1 93 ? 19.170 11.393 -12.745 1.00 72.56 93 ILE A N 1
ATOM 760 C CA . ILE A 1 93 ? 18.031 11.258 -11.827 1.00 72.56 93 ILE A CA 1
ATOM 761 C C . ILE A 1 93 ? 18.333 10.170 -10.797 1.00 72.56 93 ILE A C 1
ATOM 763 O O . ILE A 1 93 ? 18.407 8.997 -11.173 1.00 72.56 93 ILE A O 1
ATOM 767 N N . ASP A 1 94 ? 18.483 10.479 -9.510 1.00 71.12 94 ASP A N 1
ATOM 768 C CA . ASP A 1 94 ? 18.677 9.445 -8.485 1.00 71.12 94 ASP A CA 1
ATOM 769 C C . ASP A 1 94 ? 17.384 8.651 -8.216 1.00 7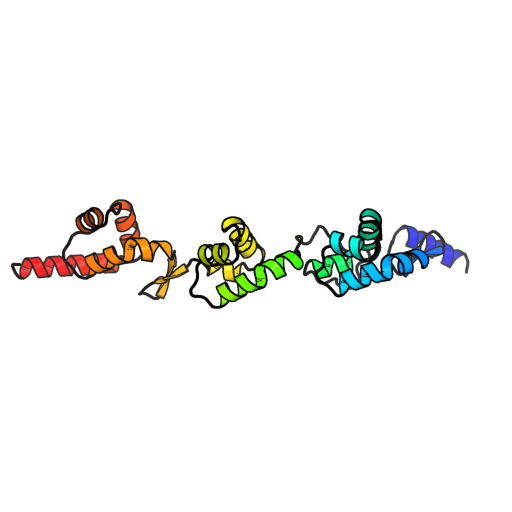1.12 94 ASP A C 1
ATOM 771 O O . ASP A 1 94 ? 16.487 9.053 -7.476 1.00 71.12 94 ASP A O 1
ATOM 775 N N . LEU A 1 95 ? 17.315 7.446 -8.789 1.00 70.56 95 LEU A N 1
ATOM 776 C CA . LEU A 1 95 ? 16.173 6.545 -8.653 1.00 70.56 95 LEU A CA 1
ATOM 777 C C . LEU A 1 95 ? 16.029 5.938 -7.246 1.00 70.56 95 LEU A C 1
ATOM 779 O O . LEU A 1 95 ? 15.059 5.212 -7.023 1.00 70.56 95 LEU A O 1
ATOM 783 N N . ASN A 1 96 ? 16.981 6.139 -6.331 1.00 66.62 96 ASN A N 1
ATOM 784 C CA . ASN A 1 96 ? 16.906 5.629 -4.960 1.00 66.62 96 ASN A CA 1
ATOM 785 C C . ASN A 1 96 ? 16.457 6.686 -3.943 1.00 66.62 96 ASN A C 1
ATOM 787 O O . ASN A 1 96 ? 16.029 6.299 -2.858 1.00 66.62 96 ASN A O 1
ATOM 791 N N . GLN A 1 97 ? 16.496 7.978 -4.284 1.00 63.41 97 GLN A N 1
ATOM 792 C CA . GLN A 1 97 ? 16.017 9.043 -3.394 1.00 63.41 97 GLN A CA 1
ATOM 793 C C . GLN A 1 97 ? 14.500 8.999 -3.194 1.00 63.41 97 GLN A C 1
ATOM 795 O O . GLN A 1 97 ? 14.012 9.266 -2.098 1.00 63.41 97 GLN A O 1
ATOM 800 N N . ARG A 1 98 ? 13.740 8.612 -4.229 1.00 59.25 98 ARG A N 1
ATOM 801 C CA . ARG A 1 98 ? 12.279 8.474 -4.143 1.00 59.25 98 ARG A CA 1
ATOM 802 C C . ARG A 1 98 ? 11.864 7.012 -3.965 1.00 59.25 98 ARG A C 1
ATOM 804 O O . ARG A 1 98 ? 12.353 6.102 -4.643 1.00 59.25 98 ARG A O 1
ATOM 811 N N . LYS A 1 99 ? 10.936 6.782 -3.031 1.00 59.28 99 LYS A N 1
ATOM 812 C CA . LYS A 1 99 ? 10.414 5.453 -2.678 1.00 59.28 99 LYS A CA 1
ATOM 813 C C . LYS A 1 99 ? 9.771 4.806 -3.912 1.00 59.28 99 LYS A C 1
ATOM 815 O O . LYS A 1 99 ? 9.057 5.461 -4.663 1.00 59.28 99 LYS A O 1
ATOM 820 N N . ARG A 1 100 ? 10.028 3.514 -4.147 1.00 64.50 100 ARG A N 1
ATOM 821 C CA . ARG A 1 100 ? 9.500 2.788 -5.317 1.00 64.50 100 ARG A CA 1
ATOM 822 C C . ARG A 1 100 ? 7.974 2.687 -5.250 1.00 64.50 100 ARG A C 1
ATOM 824 O O . ARG A 1 100 ? 7.450 1.815 -4.566 1.00 64.50 100 ARG A O 1
ATOM 831 N N . TYR A 1 101 ? 7.279 3.533 -5.996 1.00 66.94 101 TYR A N 1
ATOM 832 C CA . TYR A 1 101 ? 5.879 3.332 -6.352 1.00 66.94 101 TYR A CA 1
ATOM 833 C C . TYR A 1 101 ? 5.801 2.402 -7.569 1.00 66.94 101 TYR A C 1
ATOM 835 O O . TYR A 1 101 ? 6.648 2.457 -8.461 1.00 66.94 101 TYR A O 1
ATOM 843 N N . SER A 1 102 ? 4.813 1.517 -7.603 1.00 73.69 102 SER A N 1
ATOM 844 C CA . SER A 1 102 ? 4.563 0.649 -8.753 1.00 73.69 102 SER A CA 1
ATOM 845 C C . SER A 1 102 ? 3.164 0.930 -9.269 1.00 73.69 102 SER A C 1
ATOM 847 O O . SER A 1 102 ? 2.193 0.597 -8.591 1.00 73.69 102 SER A O 1
ATOM 849 N N . LYS A 1 103 ? 3.064 1.507 -10.471 1.00 70.75 103 LYS A N 1
ATOM 850 C CA . LYS A 1 103 ? 1.784 1.803 -11.128 1.00 70.75 103 LYS A CA 1
ATOM 851 C C . LYS A 1 103 ? 0.895 0.561 -11.262 1.00 70.75 103 LYS A C 1
ATOM 853 O O . LYS A 1 103 ? -0.290 0.622 -10.973 1.00 70.75 103 LYS A O 1
ATOM 858 N N . ALA A 1 104 ? 1.479 -0.606 -11.545 1.00 71.94 104 ALA A N 1
ATOM 859 C CA . ALA A 1 104 ? 0.745 -1.873 -11.573 1.00 71.94 104 ALA A CA 1
ATOM 860 C C . ALA A 1 104 ? 0.132 -2.245 -10.206 1.00 71.94 104 ALA A C 1
ATOM 862 O O . ALA A 1 104 ? -0.994 -2.732 -10.138 1.00 71.94 104 ALA A O 1
ATOM 863 N N . VAL A 1 105 ? 0.851 -1.996 -9.104 1.00 80.06 105 VAL A N 1
ATOM 864 C CA . VAL A 1 105 ? 0.333 -2.237 -7.744 1.00 80.06 105 VAL A CA 1
ATOM 865 C C . VAL A 1 105 ? -0.722 -1.195 -7.370 1.00 80.06 105 VAL A C 1
ATOM 867 O O . VAL A 1 105 ? -1.711 -1.540 -6.731 1.00 80.06 105 VAL A O 1
ATOM 870 N N . ALA A 1 106 ? -0.550 0.056 -7.795 1.00 81.94 106 ALA A N 1
ATOM 871 C CA . ALA A 1 106 ? -1.566 1.085 -7.613 1.00 81.94 106 ALA A CA 1
ATOM 872 C C . ALA A 1 106 ? -2.862 0.733 -8.347 1.00 81.94 106 ALA A C 1
ATOM 874 O O . ALA A 1 106 ? -3.923 0.725 -7.732 1.00 81.94 106 ALA A O 1
ATOM 875 N N . ASN A 1 107 ? -2.767 0.318 -9.611 1.00 83.56 107 ASN A N 1
ATOM 876 C CA . ASN A 1 107 ? -3.909 -0.150 -10.392 1.00 83.56 107 ASN A CA 1
ATOM 877 C C . ASN A 1 107 ? -4.589 -1.360 -9.740 1.00 83.56 107 ASN A C 1
ATOM 879 O O . ASN A 1 107 ? -5.814 -1.405 -9.675 1.00 83.56 107 ASN A O 1
ATOM 883 N N . LYS A 1 108 ? -3.809 -2.308 -9.192 1.00 86.94 108 LYS A N 1
ATOM 884 C CA . LYS A 1 108 ? -4.343 -3.451 -8.430 1.00 86.94 108 LYS A CA 1
ATOM 885 C C . LYS A 1 108 ? -5.235 -2.994 -7.270 1.00 86.94 108 LYS A C 1
ATOM 887 O O . LYS A 1 108 ? -6.281 -3.592 -7.044 1.00 86.94 108 LYS A O 1
ATOM 892 N N . TYR A 1 109 ? -4.826 -1.966 -6.527 1.00 90.56 109 TYR A N 1
ATOM 893 C CA . TYR A 1 109 ? -5.555 -1.488 -5.349 1.00 90.56 109 TYR A CA 1
ATOM 894 C C . TYR A 1 109 ? -6.585 -0.388 -5.645 1.00 90.56 109 TYR A C 1
ATOM 896 O O . TYR A 1 109 ? -7.413 -0.104 -4.781 1.00 90.56 109 TYR A O 1
ATOM 904 N N . ALA A 1 110 ? -6.579 0.202 -6.842 1.00 89.75 110 ALA A N 1
ATOM 905 C CA . ALA A 1 110 ? -7.381 1.375 -7.188 1.00 89.75 110 ALA A CA 1
ATOM 906 C C . ALA A 1 110 ? -8.884 1.181 -6.929 1.00 89.75 110 ALA A C 1
ATOM 908 O O . ALA A 1 110 ? -9.505 2.015 -6.272 1.00 89.75 110 ALA A O 1
ATOM 909 N N . ALA A 1 111 ? -9.459 0.056 -7.369 1.00 91.12 111 ALA A N 1
ATOM 910 C CA . ALA A 1 111 ? -10.881 -0.236 -7.169 1.00 91.12 111 ALA A CA 1
ATOM 911 C C . ALA A 1 111 ? -11.248 -0.389 -5.678 1.00 91.12 111 ALA A C 1
ATOM 913 O O . ALA A 1 111 ? -12.245 0.165 -5.212 1.00 91.12 111 ALA A O 1
ATOM 914 N N . ALA A 1 112 ? -10.396 -1.060 -4.898 1.00 92.62 112 ALA A N 1
ATOM 915 C CA . ALA A 1 112 ? -10.580 -1.203 -3.456 1.00 92.62 112 ALA A CA 1
ATOM 916 C C . ALA A 1 112 ? -10.453 0.139 -2.714 1.00 92.62 112 ALA A C 1
ATOM 918 O O . ALA A 1 112 ? -11.226 0.420 -1.800 1.00 92.62 112 ALA A O 1
ATOM 919 N N . ILE A 1 113 ? -9.510 0.993 -3.121 1.00 90.94 113 ILE A N 1
ATOM 920 C CA . ILE A 1 113 ? -9.338 2.341 -2.561 1.00 90.94 113 ILE A CA 1
ATOM 921 C C . ILE A 1 113 ? -10.554 3.214 -2.881 1.00 90.94 113 ILE A C 1
ATOM 923 O O . ILE A 1 113 ? -11.054 3.894 -1.989 1.00 90.94 113 ILE A O 1
ATOM 927 N N . ALA A 1 114 ? -11.073 3.167 -4.111 1.00 90.75 114 ALA A N 1
ATOM 928 C CA . ALA A 1 114 ? -12.287 3.890 -4.490 1.00 90.75 114 ALA A CA 1
ATOM 929 C C . ALA A 1 114 ? -13.488 3.464 -3.630 1.00 90.75 114 ALA A C 1
ATOM 931 O O . ALA A 1 114 ? -14.210 4.316 -3.111 1.00 90.75 114 ALA A O 1
ATOM 932 N N . LYS A 1 115 ? -13.644 2.155 -3.386 1.00 90.12 115 LYS A N 1
ATOM 933 C CA . LYS A 1 115 ? -14.679 1.631 -2.483 1.00 90.12 115 LYS A CA 1
ATOM 934 C C . LYS A 1 115 ? -14.498 2.113 -1.040 1.00 90.12 115 LYS A C 1
ATOM 936 O O . LYS A 1 115 ? -15.476 2.454 -0.388 1.00 90.12 115 LYS A O 1
ATOM 941 N N . LEU A 1 116 ? -13.262 2.186 -0.544 1.00 87.69 116 LEU A N 1
ATOM 942 C CA . LEU A 1 116 ? -12.979 2.744 0.783 1.00 87.69 116 LEU A CA 1
ATOM 943 C C . LEU A 1 116 ? -13.284 4.247 0.865 1.00 87.69 116 LEU A C 1
ATOM 945 O O . LEU A 1 116 ? -13.821 4.690 1.877 1.00 87.69 116 LEU A O 1
ATOM 949 N N . LYS A 1 117 ? -12.994 5.019 -0.192 1.00 87.06 117 LYS A N 1
ATOM 950 C CA . LYS A 1 117 ? -13.311 6.458 -0.280 1.00 87.06 117 LYS A CA 1
ATOM 951 C C . LYS A 1 117 ? -14.821 6.723 -0.312 1.00 87.06 117 LYS A C 1
ATOM 953 O O . LYS A 1 117 ? -15.262 7.716 0.255 1.00 87.06 117 LYS A O 1
ATOM 958 N N . ALA A 1 118 ? -15.611 5.821 -0.900 1.00 85.12 118 ALA A N 1
ATOM 959 C CA . ALA A 1 118 ? -17.076 5.878 -0.854 1.00 85.12 118 ALA A CA 1
ATOM 960 C C . ALA A 1 118 ? -17.654 5.659 0.563 1.00 85.12 118 ALA A C 1
ATOM 962 O O . ALA A 1 118 ? -18.813 5.982 0.817 1.00 85.12 118 ALA A O 1
ATOM 963 N N . GLY A 1 119 ? -16.841 5.161 1.503 1.00 79.69 119 GLY A N 1
ATOM 964 C CA . GLY A 1 119 ? -17.220 4.960 2.898 1.00 79.69 119 GLY A CA 1
ATOM 965 C C . GLY A 1 119 ? -18.015 3.674 3.142 1.00 79.69 119 GLY A C 1
ATOM 966 O O . GLY A 1 119 ? -18.158 2.816 2.277 1.00 79.69 119 GLY A O 1
ATOM 967 N N . GLY A 1 120 ? -18.490 3.496 4.378 1.00 74.75 120 GLY A N 1
ATOM 968 C CA . GLY A 1 120 ? -19.375 2.383 4.755 1.00 74.75 120 GLY A CA 1
ATOM 969 C C . GLY A 1 120 ? -18.708 1.016 4.961 1.00 74.75 120 GLY A C 1
ATOM 970 O O . GLY A 1 120 ? -19.349 0.107 5.485 1.00 74.75 120 GLY A O 1
ATOM 971 N N . HIS A 1 121 ? -17.422 0.859 4.634 1.00 78.44 121 HIS A N 1
ATOM 972 C CA . HIS A 1 121 ? -16.706 -0.413 4.765 1.00 78.44 121 HIS A CA 1
ATOM 973 C C . HIS A 1 121 ? -15.415 -0.284 5.578 1.00 78.44 121 HIS A C 1
ATOM 975 O O . HIS A 1 121 ? -14.738 0.743 5.568 1.00 78.44 121 HIS A O 1
ATOM 981 N N . THR A 1 122 ? -15.043 -1.356 6.281 1.00 82.62 122 THR A N 1
ATOM 982 C CA . THR A 1 122 ? -13.741 -1.432 6.956 1.00 82.62 122 THR A CA 1
ATOM 983 C C . THR A 1 122 ? -12.649 -1.844 5.969 1.00 82.62 122 THR A C 1
ATOM 985 O O . THR A 1 122 ? -12.910 -2.558 4.999 1.00 82.62 122 THR A O 1
ATOM 988 N N . THR A 1 123 ? -11.396 -1.472 6.254 1.00 84.12 123 THR A N 1
ATOM 989 C CA . THR A 1 123 ? -10.226 -1.912 5.466 1.00 84.12 123 THR A CA 1
ATOM 990 C C . THR A 1 123 ? -10.162 -3.425 5.308 1.00 84.12 123 THR A C 1
ATOM 992 O O . THR A 1 123 ? -9.844 -3.915 4.232 1.00 84.12 123 THR A O 1
ATOM 995 N N . SER A 1 124 ? -10.500 -4.168 6.365 1.00 83.69 124 SER A N 1
ATOM 996 C CA . SER A 1 124 ? -10.471 -5.632 6.359 1.00 83.69 124 SER A CA 1
ATOM 997 C C . SER A 1 124 ? -11.579 -6.242 5.500 1.00 83.69 124 SER A C 1
ATOM 999 O O . SER A 1 124 ? -11.336 -7.245 4.830 1.00 83.69 124 SER A O 1
ATOM 1001 N N . ALA A 1 125 ? -12.778 -5.650 5.505 1.00 83.81 125 ALA A N 1
ATOM 1002 C CA . ALA A 1 125 ? -13.894 -6.116 4.684 1.00 83.81 125 ALA A CA 1
ATOM 1003 C C . ALA A 1 125 ? -13.585 -5.930 3.193 1.00 83.81 125 ALA A C 1
ATOM 1005 O O . ALA A 1 125 ? -13.677 -6.883 2.425 1.00 83.81 125 ALA A O 1
ATOM 1006 N N . VAL A 1 126 ? -13.110 -4.738 2.811 1.00 89.31 126 VAL A N 1
ATOM 1007 C CA . VAL A 1 126 ? -12.711 -4.462 1.424 1.00 89.31 126 VAL A CA 1
ATOM 1008 C C . VAL A 1 126 ? -11.519 -5.327 1.010 1.00 89.31 126 VAL A C 1
ATOM 1010 O O . VAL A 1 126 ? -11.526 -5.883 -0.080 1.00 89.31 126 VAL A O 1
ATOM 1013 N N . ALA A 1 127 ? -10.513 -5.508 1.874 1.00 90.75 127 ALA A N 1
ATOM 1014 C CA . ALA A 1 127 ? -9.395 -6.399 1.562 1.00 90.75 127 ALA A CA 1
ATOM 1015 C C . ALA A 1 127 ? -9.876 -7.817 1.225 1.00 90.75 127 ALA A C 1
ATOM 1017 O O . ALA A 1 127 ? -9.450 -8.381 0.224 1.00 90.75 127 ALA A O 1
ATOM 1018 N N . SER A 1 128 ? -10.792 -8.362 2.027 1.00 89.44 128 SER A N 1
ATOM 1019 C CA . SER A 1 128 ? -11.303 -9.725 1.845 1.00 89.44 128 SER A CA 1
ATOM 1020 C C . SER A 1 128 ? -12.099 -9.869 0.548 1.00 89.44 128 SER A C 1
ATOM 1022 O O . SER A 1 128 ? -11.897 -10.829 -0.186 1.00 89.44 128 SER A O 1
ATOM 1024 N N . GLU A 1 129 ? -12.950 -8.891 0.230 1.00 91.31 129 GLU A N 1
ATOM 1025 C CA . GLU A 1 129 ? -13.757 -8.879 -0.998 1.00 91.31 129 GLU A CA 1
ATOM 1026 C C . GLU A 1 129 ? -12.901 -8.890 -2.270 1.00 91.31 129 GLU A C 1
ATOM 1028 O O . GLU A 1 129 ? -13.209 -9.596 -3.224 1.00 91.31 129 GLU A O 1
ATOM 1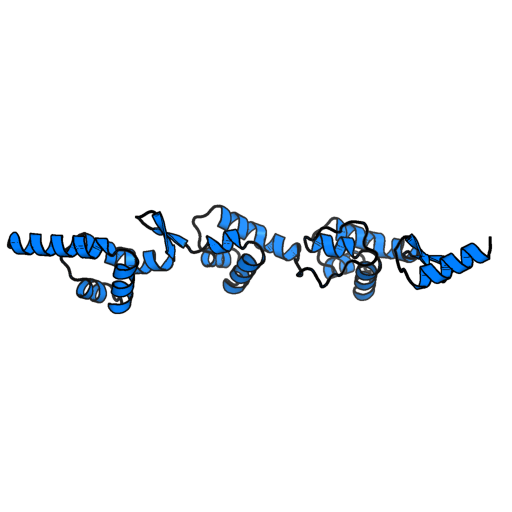033 N N . TYR A 1 130 ? -11.793 -8.149 -2.266 1.00 91.88 130 TYR A N 1
ATOM 1034 C CA . TYR A 1 130 ? -10.871 -8.078 -3.400 1.00 91.88 130 TYR A CA 1
ATOM 1035 C C . TYR A 1 130 ? -9.769 -9.156 -3.353 1.00 91.88 130 TYR A C 1
ATOM 1037 O O . TYR A 1 130 ? -8.843 -9.133 -4.167 1.00 91.88 130 TYR A O 1
ATOM 1045 N N . GLY A 1 131 ? -9.832 -10.098 -2.404 1.00 91.19 131 GLY A N 1
ATOM 1046 C CA . GLY A 1 131 ? -8.848 -11.177 -2.265 1.00 91.19 131 GLY A CA 1
ATOM 1047 C C . GLY A 1 131 ? -7.451 -10.704 -1.840 1.00 91.19 131 GLY A C 1
ATOM 1048 O O . GLY A 1 131 ? -6.441 -11.329 -2.169 1.00 91.19 131 GLY A O 1
ATOM 1049 N N . PHE A 1 132 ? -7.356 -9.575 -1.141 1.00 92.50 132 PHE A N 1
ATOM 1050 C CA . PHE A 1 132 ? -6.106 -9.029 -0.623 1.00 92.50 132 PHE A CA 1
ATOM 1051 C C . PHE A 1 132 ? -5.844 -9.475 0.811 1.00 92.50 132 PHE A C 1
ATOM 1053 O O . PHE A 1 132 ? -6.750 -9.579 1.634 1.00 92.50 132 PHE A O 1
ATOM 1060 N N . HIS A 1 133 ? -4.564 -9.637 1.150 1.00 90.88 133 HIS A N 1
ATOM 1061 C CA . HIS A 1 133 ? -4.170 -9.811 2.541 1.00 90.88 133 HIS A CA 1
ATOM 1062 C C . HIS A 1 133 ? -4.414 -8.499 3.321 1.00 90.88 133 HIS A C 1
ATOM 1064 O O . HIS A 1 133 ? -3.812 -7.478 2.963 1.00 90.88 133 HIS A O 1
ATOM 1070 N N . PRO A 1 134 ? -5.222 -8.497 4.402 1.00 85.38 134 PRO A N 1
ATOM 1071 C CA . PRO A 1 134 ? -5.636 -7.269 5.088 1.00 85.38 134 PRO A CA 1
ATOM 1072 C C . PRO A 1 134 ? -4.480 -6.396 5.585 1.00 85.38 134 PRO A C 1
ATOM 1074 O O . PRO A 1 134 ? -4.497 -5.184 5.382 1.00 85.38 134 PRO A O 1
ATOM 1077 N N . GLU A 1 135 ? -3.447 -7.001 6.181 1.00 84.19 135 GLU A N 1
ATOM 1078 C CA . GLU A 1 135 ? -2.287 -6.251 6.694 1.00 84.19 135 GLU A CA 1
ATOM 1079 C C . GLU A 1 135 ? -1.448 -5.615 5.580 1.00 84.19 135 GLU A C 1
ATOM 1081 O O . GLU A 1 135 ? -1.012 -4.475 5.708 1.00 84.19 135 GLU A O 1
ATOM 1086 N N . VAL A 1 136 ? -1.273 -6.312 4.453 1.00 88.62 136 VAL A N 1
ATOM 1087 C CA . VAL A 1 136 ? -0.499 -5.799 3.313 1.00 88.62 136 VAL A CA 1
ATOM 1088 C C . VAL A 1 136 ? -1.231 -4.626 2.673 1.00 88.62 136 VAL A C 1
ATOM 1090 O O . VAL A 1 136 ? -0.613 -3.625 2.314 1.00 88.62 136 VAL A O 1
ATOM 1093 N N . PHE A 1 137 ? -2.555 -4.728 2.550 1.00 90.50 137 PHE A N 1
ATOM 1094 C CA . PHE A 1 137 ? -3.364 -3.639 2.023 1.00 90.50 137 PHE A CA 1
ATOM 1095 C C . PHE A 1 137 ? -3.393 -2.439 2.979 1.00 90.50 137 PHE A C 1
ATOM 1097 O O . PHE A 1 137 ? -3.249 -1.304 2.536 1.00 90.50 137 PHE A O 1
ATOM 1104 N N . ARG A 1 138 ? -3.488 -2.667 4.295 1.00 87.94 138 ARG A N 1
ATOM 1105 C CA . ARG A 1 138 ? -3.420 -1.591 5.295 1.00 87.94 138 ARG A CA 1
ATOM 1106 C C . ARG A 1 138 ? -2.080 -0.858 5.264 1.00 87.94 138 ARG A C 1
ATOM 1108 O O . ARG A 1 138 ? -2.062 0.368 5.231 1.00 87.94 138 ARG A O 1
ATOM 1115 N N . ASP A 1 139 ? -0.971 -1.589 5.237 1.00 86.50 139 ASP A N 1
ATOM 1116 C CA . ASP A 1 139 ? 0.372 -1.011 5.124 1.00 86.50 139 ASP A CA 1
ATOM 1117 C C . ASP A 1 139 ? 0.538 -0.215 3.815 1.00 86.50 139 ASP A C 1
ATOM 1119 O O . ASP A 1 139 ? 1.116 0.874 3.813 1.00 86.50 139 ASP A O 1
ATOM 1123 N N . TYR A 1 140 ? -0.048 -0.696 2.711 1.00 88.38 140 TYR A N 1
ATOM 1124 C CA . TYR A 1 140 ? -0.106 0.053 1.454 1.00 88.38 140 TYR A CA 1
ATOM 1125 C C . TYR A 1 140 ? -0.860 1.383 1.606 1.00 88.38 140 TYR A C 1
ATOM 1127 O O . TYR A 1 140 ? -0.344 2.422 1.193 1.00 88.38 140 TYR A O 1
ATOM 1135 N N . LEU A 1 141 ? -2.038 1.377 2.238 1.00 88.75 141 LEU A N 1
ATOM 1136 C CA . LEU A 1 141 ? -2.820 2.592 2.492 1.00 88.75 141 LEU A CA 1
ATOM 1137 C C . LEU A 1 141 ? -2.043 3.592 3.355 1.00 88.75 141 LEU A C 1
ATOM 1139 O O . LEU A 1 141 ? -1.967 4.759 2.997 1.00 88.75 141 LEU A O 1
ATOM 1143 N N . HIS A 1 142 ? -1.381 3.150 4.428 1.00 85.00 142 HIS A N 1
ATOM 1144 C CA . HIS A 1 142 ? -0.551 4.046 5.245 1.00 85.00 142 HIS A CA 1
ATOM 1145 C C . HIS A 1 142 ? 0.600 4.687 4.462 1.00 85.00 142 HIS A C 1
ATOM 1147 O O . HIS A 1 142 ? 1.009 5.804 4.773 1.00 85.00 142 HIS A O 1
ATOM 1153 N N . LYS A 1 143 ? 1.138 3.988 3.458 1.00 82.81 143 LYS A N 1
ATOM 1154 C CA . LYS A 1 143 ? 2.264 4.469 2.647 1.00 82.81 143 LYS A CA 1
ATOM 1155 C C . LYS A 1 143 ? 1.848 5.384 1.501 1.00 82.81 143 LYS A C 1
ATOM 1157 O O . LYS A 1 143 ? 2.646 6.239 1.126 1.00 82.81 143 LYS A O 1
ATOM 1162 N N . HIS A 1 144 ? 0.671 5.169 0.920 1.00 83.25 144 HIS A N 1
ATOM 1163 C CA . HIS A 1 144 ? 0.278 5.799 -0.345 1.00 83.25 144 HIS A CA 1
ATOM 1164 C C . HIS A 1 144 ? -0.990 6.652 -0.256 1.00 83.25 144 HIS A C 1
ATOM 1166 O O . HIS A 1 144 ? -1.181 7.521 -1.094 1.00 83.25 144 HIS A O 1
ATOM 1172 N N . GLU A 1 145 ? -1.826 6.446 0.758 1.00 85.25 145 GLU A N 1
ATOM 1173 C CA . GLU A 1 145 ? -3.072 7.181 0.995 1.00 85.25 145 GLU A CA 1
ATOM 1174 C C . GLU A 1 145 ? -3.195 7.506 2.505 1.00 85.25 145 GLU A C 1
ATOM 1176 O O . GLU A 1 145 ? -4.121 7.032 3.170 1.00 85.25 145 GLU A O 1
ATOM 1181 N N . PRO A 1 146 ? -2.244 8.260 3.101 1.00 82.00 146 PRO A N 1
ATOM 1182 C CA . PRO A 1 146 ? -2.155 8.431 4.555 1.00 82.00 146 PRO A CA 1
ATOM 1183 C C . PRO A 1 146 ? -3.368 9.153 5.159 1.00 82.00 146 PRO A C 1
ATOM 1185 O O . PRO A 1 146 ? -3.797 8.803 6.258 1.00 82.00 146 PRO A O 1
ATOM 1188 N N . GLU A 1 147 ? -3.961 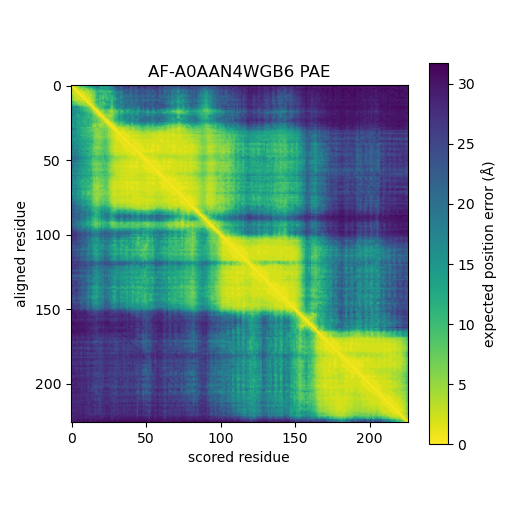10.108 4.439 1.00 83.38 147 GLU A N 1
ATOM 1189 C CA . GLU A 1 147 ? -5.184 10.803 4.866 1.00 83.38 147 GLU A CA 1
ATOM 1190 C C . GLU A 1 147 ? -6.374 9.841 4.950 1.00 83.38 147 GLU A C 1
ATOM 1192 O O . GLU A 1 147 ? -7.109 9.804 5.942 1.00 83.38 147 GLU A O 1
ATOM 1197 N N . LEU A 1 148 ? -6.521 8.986 3.936 1.00 84.12 148 LEU A N 1
ATOM 1198 C CA . LEU A 1 148 ? -7.530 7.937 3.930 1.00 84.12 148 LEU A CA 1
ATOM 1199 C C . LEU A 1 148 ? -7.251 6.926 5.053 1.00 84.12 148 LEU A C 1
ATOM 1201 O O . LEU A 1 148 ? -8.145 6.590 5.820 1.00 84.12 148 LEU A O 1
ATOM 1205 N N . ALA A 1 149 ? -6.005 6.482 5.222 1.00 83.62 149 ALA A N 1
ATOM 1206 C CA . ALA A 1 149 ? -5.632 5.551 6.285 1.00 83.62 149 ALA A CA 1
ATOM 1207 C C . ALA A 1 149 ? -5.911 6.107 7.695 1.00 83.62 149 ALA A C 1
ATOM 1209 O O . ALA A 1 149 ? -6.294 5.343 8.577 1.00 83.62 149 ALA A O 1
ATOM 1210 N N . GLY A 1 150 ? -5.762 7.420 7.903 1.00 75.75 150 GLY A N 1
ATOM 1211 C CA . GLY A 1 150 ? -6.065 8.085 9.174 1.00 75.75 150 GLY A CA 1
ATOM 1212 C C . GLY A 1 150 ? -7.560 8.160 9.504 1.00 75.75 150 GLY A C 1
ATOM 1213 O O . GLY A 1 150 ? -7.932 8.187 10.676 1.00 75.75 150 GLY A O 1
ATOM 1214 N N . THR A 1 151 ? -8.426 8.157 8.488 1.00 74.81 151 THR A N 1
ATOM 1215 C CA . THR A 1 151 ? -9.890 8.172 8.663 1.00 74.81 151 THR A CA 1
ATOM 1216 C C . THR A 1 151 ? -10.490 6.764 8.729 1.00 74.81 151 THR A C 1
ATOM 1218 O O . THR A 1 151 ? -11.527 6.544 9.358 1.00 74.81 151 THR A O 1
ATOM 1221 N N . LEU A 1 152 ? -9.824 5.779 8.126 1.00 71.44 152 LEU A N 1
ATOM 1222 C CA . LEU A 1 152 ? -10.293 4.401 8.051 1.00 71.44 152 LEU A CA 1
ATOM 1223 C C . LEU A 1 152 ? -10.224 3.664 9.396 1.00 71.44 152 LEU A C 1
ATOM 1225 O O . LEU A 1 152 ? -9.194 3.595 10.058 1.00 71.44 152 LEU A O 1
ATOM 1229 N N . GLY A 1 153 ? -11.337 3.027 9.773 1.00 59.91 153 GLY A N 1
ATOM 1230 C CA . GLY A 1 153 ? -11.476 2.310 11.048 1.00 59.91 153 GLY A CA 1
ATOM 1231 C C . GLY A 1 153 ? -12.017 3.167 12.196 1.00 59.91 153 GLY A C 1
ATOM 1232 O O . GLY A 1 153 ? -12.329 2.615 13.253 1.00 59.91 153 GLY A O 1
ATOM 1233 N N . MET A 1 154 ? -12.200 4.471 11.969 1.00 60.75 154 MET A N 1
ATOM 1234 C CA . MET A 1 154 ? -12.911 5.381 12.862 1.00 60.75 154 MET A CA 1
ATOM 1235 C C . MET A 1 154 ? -14.375 5.503 12.396 1.00 60.75 154 MET A C 1
ATOM 1237 O O . MET A 1 154 ? -14.633 5.905 11.264 1.00 60.75 154 MET A O 1
ATOM 1241 N N . LYS A 1 155 ? -15.351 5.158 13.240 1.00 56.84 155 LYS A N 1
ATOM 1242 C CA . LYS A 1 155 ? -16.758 5.562 13.067 1.00 56.84 155 LYS A CA 1
ATOM 1243 C C . LYS A 1 155 ? -17.001 6.818 13.908 1.00 56.84 155 LYS A C 1
ATOM 1245 O O . LYS A 1 155 ? -16.396 6.981 14.966 1.00 56.84 155 LYS A O 1
ATOM 1250 N N . ARG A 1 156 ? -17.875 7.717 13.448 1.00 56.03 156 ARG A N 1
ATOM 1251 C CA . ARG A 1 156 ? -18.415 8.767 14.324 1.00 56.03 156 ARG A CA 1
ATOM 1252 C C . ARG A 1 156 ? -19.358 8.092 15.314 1.00 56.03 156 ARG A C 1
ATOM 1254 O O . ARG A 1 156 ? -20.250 7.361 14.890 1.00 56.03 156 ARG A O 1
ATOM 1261 N N . ASP A 1 157 ? -19.116 8.284 16.602 1.00 52.78 157 ASP A N 1
ATOM 1262 C CA . ASP A 1 157 ? -20.039 7.839 17.639 1.00 52.78 157 ASP A CA 1
ATOM 1263 C C . ASP A 1 157 ? -21.318 8.696 17.649 1.00 52.78 157 ASP A C 1
ATOM 1265 O O . ASP A 1 157 ? -21.453 9.667 16.897 1.00 52.78 157 ASP A O 1
ATOM 1269 N N . ARG A 1 158 ? -22.264 8.343 18.526 1.00 51.00 158 ARG A N 1
ATOM 1270 C CA . ARG A 1 158 ? -23.527 9.075 18.727 1.00 51.00 158 ARG A CA 1
ATOM 1271 C C . ARG A 1 158 ? -23.342 10.553 19.111 1.00 51.00 158 ARG A C 1
ATOM 1273 O O . ARG A 1 158 ? -24.268 11.334 18.929 1.00 51.00 158 ARG A O 1
ATOM 1280 N N . ASN A 1 159 ? -22.156 10.934 19.586 1.00 50.56 159 ASN A N 1
ATOM 1281 C CA . ASN A 1 159 ? -21.789 12.290 19.987 1.00 50.56 159 ASN A CA 1
ATOM 1282 C C . ASN A 1 159 ? -20.918 13.003 18.927 1.00 50.56 159 ASN A C 1
ATOM 1284 O O . ASN A 1 159 ? -20.417 14.099 19.172 1.00 50.56 159 ASN A O 1
ATOM 1288 N N . GLY A 1 160 ? -20.712 12.399 17.749 1.00 54.25 160 GLY A N 1
ATOM 1289 C CA . GLY A 1 160 ? -19.909 12.955 16.655 1.00 54.25 160 GLY A CA 1
ATOM 1290 C C . GLY A 1 160 ? -18.391 12.789 16.808 1.00 54.25 160 GLY A C 1
ATOM 1291 O O . GLY A 1 160 ? -17.641 13.274 15.957 1.00 54.25 160 GLY A O 1
ATOM 1292 N N . LYS A 1 161 ? -17.913 12.091 17.844 1.00 54.62 161 LYS A N 1
ATOM 1293 C CA . LYS A 1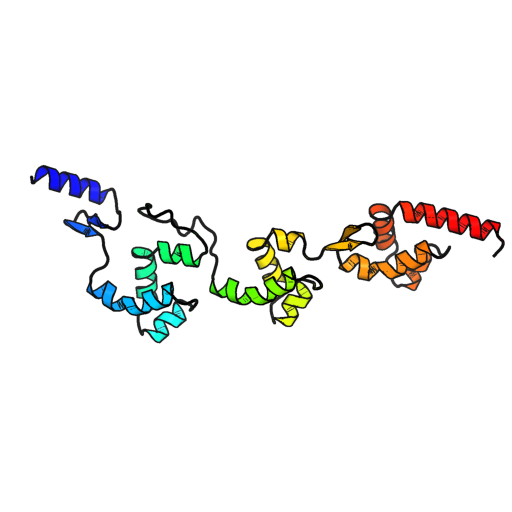 161 ? -16.490 11.842 18.111 1.00 54.62 161 LYS A CA 1
ATOM 1294 C C . LYS A 1 161 ? -16.002 10.620 17.332 1.00 54.62 161 LYS A C 1
ATOM 1296 O O . LYS A 1 161 ? -16.683 9.601 17.247 1.00 54.62 161 LYS A O 1
ATOM 1301 N N . LEU A 1 162 ? -14.803 10.706 16.756 1.00 53.72 162 LEU A N 1
ATOM 1302 C CA . LEU A 1 162 ? -14.173 9.584 16.055 1.00 53.72 162 LEU A CA 1
ATOM 1303 C C . LEU A 1 162 ? -13.792 8.487 17.067 1.00 53.72 162 LEU A C 1
ATOM 1305 O O . LEU A 1 162 ? -12.990 8.722 17.973 1.00 53.72 162 LEU A O 1
ATOM 1309 N N . THR A 1 163 ? -14.372 7.296 16.924 1.00 55.25 163 THR A N 1
ATOM 1310 C CA . THR A 1 163 ? -14.101 6.117 17.761 1.00 55.25 163 THR A CA 1
ATOM 1311 C C . THR A 1 163 ? -13.805 4.898 16.895 1.00 55.25 163 THR A C 1
ATOM 1313 O O . THR A 1 163 ? -14.266 4.791 15.761 1.00 55.25 163 THR A O 1
ATOM 1316 N N . ALA A 1 164 ? -13.012 3.952 17.402 1.00 57.34 164 ALA A N 1
ATOM 1317 C CA . ALA A 1 164 ? -12.713 2.731 16.660 1.00 57.34 164 ALA A CA 1
ATOM 1318 C C . ALA A 1 164 ? -14.007 1.933 16.394 1.00 57.34 164 ALA A C 1
ATOM 1320 O O . ALA A 1 164 ? -14.697 1.562 17.340 1.00 57.34 164 ALA A O 1
ATOM 1321 N N . SER A 1 165 ? -14.297 1.595 15.130 1.00 56.41 165 SER A N 1
ATOM 1322 C CA . SER A 1 165 ? -15.523 0.875 14.710 1.00 56.41 165 SER A CA 1
ATOM 1323 C C . SER A 1 165 ? -15.793 -0.404 15.515 1.00 56.41 165 SER A C 1
ATOM 1325 O O . SER A 1 165 ? -16.943 -0.758 15.755 1.00 56.41 165 SER A O 1
ATOM 1327 N N . LYS A 1 166 ? -14.730 -1.086 15.960 1.00 61.09 166 LYS A N 1
ATOM 1328 C CA . LYS A 1 166 ? -14.816 -2.314 16.763 1.00 61.09 166 LYS A CA 1
ATOM 1329 C C . LYS A 1 166 ? -15.302 -2.079 18.196 1.00 61.09 166 LYS A C 1
ATOM 1331 O O . LYS A 1 166 ? -15.772 -3.017 18.825 1.00 61.09 166 LYS A O 1
ATOM 1336 N N . ALA A 1 167 ? -15.141 -0.875 18.745 1.00 65.25 167 ALA A N 1
ATOM 1337 C CA . ALA A 1 167 ? -15.566 -0.569 20.109 1.00 65.25 167 ALA A CA 1
ATOM 1338 C C . ALA A 1 167 ? -17.085 -0.360 20.194 1.00 65.25 167 ALA A C 1
ATOM 1340 O O . ALA A 1 167 ? -17.696 -0.850 21.139 1.00 65.25 167 ALA A O 1
ATOM 1341 N N . GLU A 1 168 ? -17.692 0.274 19.185 1.00 65.56 168 GLU A N 1
ATOM 1342 C CA . GLU A 1 168 ? -19.151 0.430 19.089 1.00 65.56 168 GLU A CA 1
ATOM 1343 C C . GLU A 1 168 ? -19.846 -0.923 18.894 1.00 65.56 168 GLU A C 1
ATOM 1345 O O . GLU A 1 168 ? -20.782 -1.248 19.614 1.00 65.56 168 GLU A O 1
ATOM 1350 N N . GLU A 1 169 ? -19.331 -1.768 17.994 1.00 68.56 169 GLU A N 1
ATOM 1351 C CA . GLU A 1 169 ? -19.843 -3.135 17.804 1.00 68.56 169 GLU A CA 1
ATOM 1352 C C . GLU A 1 169 ? -19.709 -3.990 19.073 1.00 68.56 169 GLU A C 1
ATOM 1354 O O . GLU A 1 169 ? -20.552 -4.840 19.341 1.00 68.56 169 GLU A O 1
ATOM 1359 N N . LYS A 1 170 ? -18.667 -3.753 19.878 1.00 81.75 170 LYS A N 1
ATOM 1360 C CA . LYS A 1 170 ? -18.392 -4.533 21.090 1.00 81.75 170 LYS A CA 1
ATOM 1361 C C . LYS A 1 170 ? -19.164 -4.057 22.324 1.00 81.75 170 LYS A C 1
ATOM 1363 O O . LYS A 1 170 ? -19.511 -4.882 23.163 1.00 81.75 170 LYS A O 1
ATOM 1368 N N . TYR A 1 171 ? -19.373 -2.750 22.489 1.00 89.38 171 TYR A N 1
ATOM 1369 C CA . TYR A 1 171 ? -19.950 -2.176 23.712 1.00 89.38 171 TYR A CA 1
ATOM 1370 C C . TYR A 1 171 ? -21.298 -1.477 23.502 1.00 89.38 171 TYR A C 1
ATOM 1372 O O . TYR A 1 171 ? -21.935 -1.136 24.494 1.00 89.38 171 TYR A O 1
ATOM 1380 N N . GLY A 1 172 ? -21.763 -1.283 22.265 1.00 85.88 172 GLY A N 1
ATOM 1381 C CA . GLY A 1 172 ? -22.958 -0.487 21.961 1.00 85.88 172 GLY A CA 1
ATOM 1382 C C . GLY A 1 172 ? -24.221 -0.960 22.687 1.00 85.88 172 GLY A C 1
ATOM 1383 O O . GLY A 1 172 ? -24.945 -0.149 23.264 1.00 85.88 172 GLY A O 1
ATOM 1384 N N . GLU A 1 173 ? -24.459 -2.275 22.750 1.00 87.31 173 GLU A N 1
ATOM 1385 C CA . GLU A 1 173 ? -25.605 -2.824 23.488 1.00 87.31 173 GLU A CA 1
ATOM 1386 C C . GLU A 1 173 ? -25.491 -2.578 24.999 1.00 87.31 173 GLU A C 1
ATOM 1388 O O . GLU A 1 173 ? -26.458 -2.168 25.644 1.00 87.31 173 GLU A O 1
ATOM 1393 N N . ALA A 1 174 ? -24.293 -2.756 25.554 1.00 91.12 174 ALA A N 1
ATOM 1394 C CA . ALA A 1 174 ? -24.028 -2.523 26.965 1.00 91.12 174 ALA A CA 1
ATOM 1395 C C . ALA A 1 174 ? -24.198 -1.043 27.351 1.00 91.12 174 ALA A C 1
ATOM 1397 O O . ALA A 1 174 ? -24.742 -0.745 28.412 1.00 91.12 174 ALA A O 1
ATOM 1398 N N . LEU A 1 175 ? -23.787 -0.116 26.476 1.00 90.12 175 LEU A N 1
ATOM 1399 C CA . LEU A 1 175 ? -23.996 1.322 26.662 1.00 90.12 175 LEU A CA 1
ATOM 1400 C C . LEU A 1 175 ? -25.484 1.679 26.657 1.00 90.12 175 LEU A C 1
ATOM 1402 O O . LEU A 1 175 ? -25.925 2.429 27.522 1.00 90.12 175 LEU A O 1
ATOM 1406 N N . ARG A 1 176 ? -26.267 1.105 25.733 1.00 89.75 176 ARG A N 1
ATOM 1407 C CA . ARG A 1 176 ? -27.720 1.321 25.670 1.00 89.75 176 ARG A CA 1
ATOM 1408 C C . ARG A 1 176 ? -28.404 0.873 26.959 1.00 89.75 176 ARG A C 1
ATOM 1410 O O . ARG A 1 176 ? -29.233 1.603 27.491 1.00 89.75 176 ARG A O 1
ATOM 1417 N N . LEU A 1 177 ? -28.063 -0.314 27.458 1.00 90.94 177 LEU A N 1
ATOM 1418 C CA . LEU A 1 177 ? -28.621 -0.846 28.703 1.00 90.94 177 LEU A CA 1
ATOM 1419 C C . LEU A 1 177 ? -28.238 0.023 29.901 1.00 90.94 177 LEU A C 1
ATOM 1421 O O . LEU A 1 177 ? -29.100 0.367 30.701 1.00 90.94 177 LEU A O 1
ATOM 1425 N N . TYR A 1 178 ? -26.979 0.449 29.978 1.00 92.38 178 TYR A N 1
ATOM 1426 C CA . TYR A 1 178 ? -26.505 1.299 31.067 1.00 92.38 178 TYR A CA 1
ATOM 1427 C C . TYR A 1 178 ? -27.147 2.696 31.054 1.00 92.38 178 TYR A C 1
ATOM 1429 O O . TYR A 1 178 ? -27.363 3.291 32.103 1.00 92.38 178 TYR A O 1
ATOM 1437 N N . GLU A 1 179 ? -27.491 3.220 29.875 1.00 90.00 179 GLU A N 1
ATOM 1438 C CA . GLU A 1 179 ? -28.199 4.498 29.737 1.00 90.00 179 GLU A CA 1
ATOM 1439 C C . GLU A 1 179 ? -29.683 4.415 30.118 1.00 90.00 179 GLU A C 1
ATOM 1441 O O . GLU A 1 179 ? -30.244 5.386 30.618 1.00 90.00 179 GLU A O 1
ATOM 1446 N N . THR A 1 180 ? -30.326 3.278 29.841 1.00 88.00 180 THR A N 1
ATOM 1447 C CA . THR A 1 180 ? -31.796 3.143 29.876 1.00 88.00 180 THR A CA 1
ATOM 1448 C C . THR A 1 180 ? -32.329 2.404 31.094 1.00 88.00 180 THR A C 1
A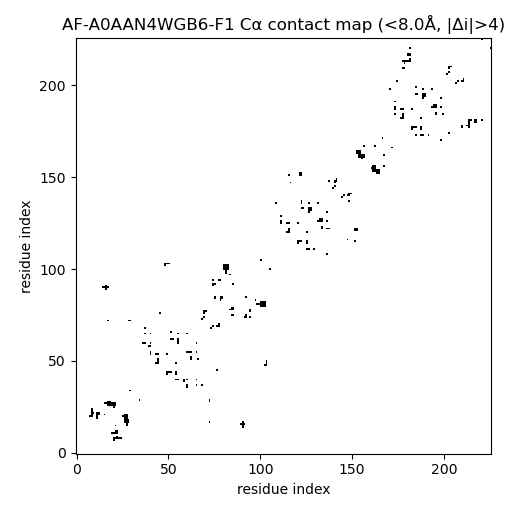TOM 1450 O O . THR A 1 180 ? -33.535 2.422 31.321 1.00 88.00 180 THR A O 1
ATOM 1453 N N . THR A 1 181 ? -31.461 1.755 31.867 1.00 89.12 181 THR A N 1
ATOM 1454 C CA . THR A 1 181 ? -31.844 0.932 33.020 1.00 89.12 181 THR A CA 1
ATOM 1455 C C . THR A 1 181 ? -31.001 1.295 34.238 1.00 89.12 181 THR A C 1
ATOM 1457 O O . THR A 1 181 ? -29.865 1.750 34.084 1.00 89.12 181 THR A O 1
ATOM 1460 N N . GLY A 1 182 ? -31.508 1.034 35.445 1.00 86.25 182 GLY A N 1
ATOM 1461 C CA . GLY A 1 182 ? -30.714 1.098 36.678 1.00 86.25 182 GLY A CA 1
ATOM 1462 C C . GLY 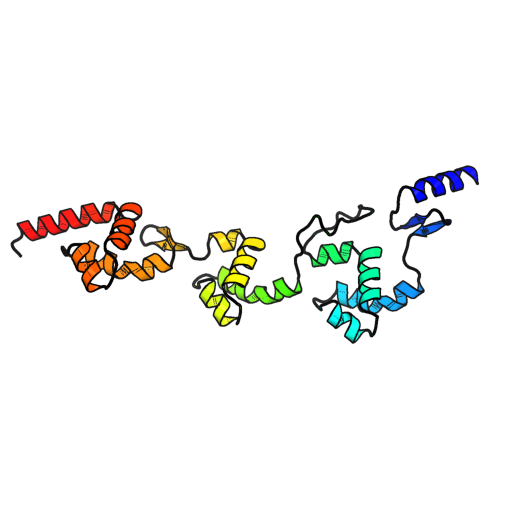A 1 182 ? -29.782 -0.097 36.896 1.00 86.25 182 GLY A C 1
ATOM 1463 O O . GLY A 1 182 ? -29.182 -0.233 37.963 1.00 86.25 182 GLY A O 1
ATOM 1464 N N . GLU A 1 183 ? -29.636 -0.985 35.905 1.00 90.38 183 GLU A N 1
ATOM 1465 C CA . GLU A 1 183 ? -28.756 -2.145 36.000 1.00 90.38 183 GLU A CA 1
ATOM 1466 C C . GLU A 1 183 ? -27.287 -1.697 36.060 1.00 90.38 183 GLU A C 1
ATOM 1468 O O . GLU A 1 183 ? -26.781 -0.999 35.179 1.00 90.38 183 GLU A O 1
ATOM 1473 N N . SER A 1 184 ? -26.562 -2.135 37.092 1.00 92.06 184 SER A N 1
ATOM 1474 C CA . SER A 1 184 ? -25.150 -1.775 37.236 1.00 92.06 184 SER A CA 1
ATOM 1475 C C . SER A 1 184 ? -24.313 -2.253 36.042 1.00 92.06 184 SER A C 1
ATOM 1477 O O . SER A 1 184 ? -24.497 -3.359 35.524 1.00 92.06 184 SER A O 1
ATOM 1479 N N . LEU A 1 185 ? -23.289 -1.475 35.673 1.00 92.12 185 LEU A N 1
ATOM 1480 C CA . LEU A 1 185 ? -22.381 -1.819 34.571 1.00 92.12 185 LEU A CA 1
ATOM 1481 C C . LEU A 1 185 ? -21.705 -3.189 34.759 1.00 92.12 185 LEU A C 1
ATOM 1483 O O . LEU A 1 185 ? -21.378 -3.864 33.786 1.00 92.12 185 LEU A O 1
ATOM 1487 N N . LYS A 1 186 ? -21.499 -3.613 36.013 1.00 93.94 186 LYS A N 1
ATOM 1488 C CA . LYS A 1 186 ? -20.931 -4.925 36.354 1.00 93.94 186 LYS A CA 1
ATOM 1489 C C . LYS A 1 186 ? -21.874 -6.073 35.979 1.00 93.94 186 LYS A C 1
ATOM 1491 O O . LYS A 1 186 ? -21.402 -7.073 35.445 1.00 93.94 186 LYS A O 1
ATOM 1496 N N . SER A 1 187 ? -23.174 -5.913 36.225 1.00 93.00 187 SER A N 1
ATOM 1497 C CA . SER A 1 187 ? -24.200 -6.901 35.864 1.00 93.00 187 SER A CA 1
ATOM 1498 C C . SER A 1 187 ? -24.382 -6.978 34.349 1.00 93.00 187 SER A C 1
ATOM 1500 O O . SER A 1 187 ? -24.287 -8.061 33.774 1.00 93.00 187 SER A O 1
ATOM 1502 N N . ILE A 1 188 ? -24.485 -5.821 33.685 1.00 93.31 188 ILE A N 1
ATOM 1503 C CA . ILE A 1 188 ? -24.569 -5.741 32.218 1.00 93.31 188 ILE A CA 1
ATOM 1504 C C . ILE A 1 188 ? -23.358 -6.426 31.572 1.00 93.31 188 ILE A C 1
ATOM 1506 O O . ILE A 1 188 ? -23.509 -7.205 30.630 1.00 93.31 188 ILE A O 1
ATOM 1510 N N . ALA A 1 189 ? -22.151 -6.172 32.091 1.00 93.12 189 ALA A N 1
ATOM 1511 C CA . ALA A 1 189 ? -20.936 -6.800 31.587 1.00 93.12 189 ALA A CA 1
ATOM 1512 C C . ALA A 1 189 ? -20.973 -8.328 31.737 1.00 93.12 189 ALA A C 1
ATOM 1514 O O . ALA A 1 189 ? -20.664 -9.032 30.780 1.00 93.12 189 ALA A O 1
ATOM 1515 N N . ALA A 1 190 ? -21.399 -8.844 32.895 1.00 92.81 190 ALA A N 1
ATOM 1516 C CA . ALA A 1 190 ? -21.534 -10.283 33.116 1.00 92.81 190 ALA A CA 1
ATOM 1517 C C . ALA A 1 190 ? -22.558 -10.920 32.160 1.00 92.81 190 ALA A C 1
ATOM 1519 O O . ALA A 1 190 ? -22.264 -11.941 31.541 1.00 92.81 190 ALA A O 1
ATOM 1520 N N . ARG A 1 191 ? -23.722 -10.285 31.983 1.00 94.06 191 ARG A N 1
ATOM 1521 C CA . ARG A 1 191 ? -24.801 -10.774 31.113 1.00 94.06 191 ARG A CA 1
ATOM 1522 C C . ARG A 1 191 ? -24.410 -10.819 29.637 1.00 94.06 191 ARG A C 1
ATOM 1524 O O . ARG A 1 191 ? -24.804 -11.740 28.932 1.00 94.06 191 ARG A O 1
ATOM 1531 N N . LEU A 1 192 ? -23.632 -9.843 29.176 1.00 91.62 192 LEU A N 1
ATOM 1532 C CA . LEU A 1 192 ? -23.186 -9.749 27.782 1.00 91.62 192 LEU A CA 1
ATOM 1533 C C . LEU A 1 192 ? -21.834 -10.440 27.525 1.00 91.62 192 LEU A C 1
ATOM 1535 O O . LEU A 1 192 ? -21.276 -10.307 26.438 1.00 91.62 192 LEU A O 1
ATOM 1539 N N . GLY A 1 193 ? -21.271 -11.146 28.515 1.00 91.00 193 GLY A N 1
ATOM 1540 C CA . GLY A 1 193 ? -19.971 -11.814 28.379 1.00 91.00 193 GLY A CA 1
ATOM 1541 C C . GLY A 1 193 ? -18.794 -10.846 28.185 1.00 91.00 193 GLY A C 1
ATOM 1542 O O . GLY A 1 193 ? -17.783 -11.191 27.574 1.00 91.00 193 GLY A O 1
ATOM 1543 N N . LEU A 1 194 ? -18.915 -9.613 28.678 1.00 91.25 194 LEU A N 1
ATOM 1544 C CA . LEU A 1 194 ? -17.910 -8.563 28.559 1.00 91.25 194 LEU A CA 1
ATOM 1545 C C . LEU A 1 194 ? -17.031 -8.483 29.811 1.00 91.25 194 LEU A C 1
ATOM 1547 O O . LEU A 1 194 ? -17.477 -8.632 30.947 1.00 91.25 194 LEU A O 1
ATOM 1551 N N . VAL A 1 195 ? -15.759 -8.138 29.615 1.00 93.00 195 VAL A N 1
ATOM 1552 C CA . VAL A 1 195 ? -14.844 -7.863 30.728 1.00 93.00 195 VAL A CA 1
ATOM 1553 C C . VAL A 1 195 ? -15.179 -6.499 31.336 1.00 93.00 195 VAL A C 1
ATOM 1555 O O . VAL A 1 195 ? -14.973 -5.463 30.698 1.00 93.00 195 VAL A O 1
ATOM 1558 N N . TYR A 1 196 ? -15.635 -6.494 32.594 1.00 91.31 196 TYR A N 1
ATOM 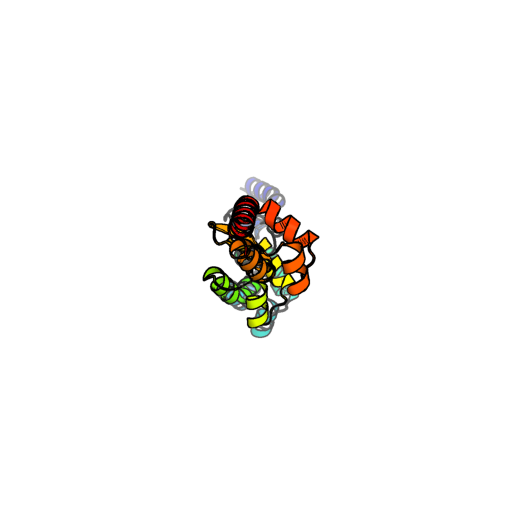1559 C CA . TYR A 1 196 ? -16.030 -5.285 33.334 1.00 91.31 196 TYR A CA 1
ATOM 1560 C C . TYR A 1 196 ? -14.982 -4.162 33.266 1.00 91.31 196 TYR A C 1
ATOM 1562 O O . TYR A 1 196 ? -15.314 -3.019 32.962 1.00 91.31 196 TYR A O 1
ATOM 1570 N N . ASN A 1 197 ? -13.700 -4.477 33.477 1.00 92.12 197 ASN A N 1
ATOM 1571 C CA . ASN A 1 197 ? -12.633 -3.471 33.454 1.00 92.12 197 ASN A CA 1
ATOM 1572 C C . ASN A 1 197 ? -12.460 -2.819 32.073 1.00 92.12 197 ASN A C 1
ATOM 1574 O O . ASN A 1 197 ? -12.135 -1.634 31.982 1.00 92.12 197 ASN A O 1
ATOM 1578 N N . SER A 1 198 ? -12.703 -3.571 30.998 1.00 87.75 198 SER A N 1
ATOM 1579 C CA . SER A 1 198 ? -12.586 -3.067 29.631 1.00 87.75 198 SER A CA 1
ATOM 1580 C C . SER A 1 198 ? -13.721 -2.104 29.290 1.00 87.75 198 SER A C 1
ATOM 1582 O O . SER A 1 198 ? -13.449 -1.004 28.808 1.00 87.75 198 SER A O 1
ATOM 1584 N N . ILE A 1 199 ? -14.971 -2.473 29.589 1.00 88.75 199 ILE A N 1
ATOM 1585 C CA . ILE A 1 199 ? -16.121 -1.590 29.352 1.00 88.75 199 ILE A CA 1
ATOM 1586 C C . ILE A 1 199 ? -16.140 -0.405 30.323 1.00 88.75 199 ILE A C 1
ATOM 1588 O O . ILE A 1 199 ? -16.331 0.728 29.895 1.00 88.75 199 ILE A O 1
ATOM 1592 N N . GLY A 1 200 ? -15.832 -0.613 31.605 1.00 90.31 200 GLY A N 1
ATOM 1593 C CA . GLY A 1 200 ? -15.753 0.465 32.594 1.00 90.31 200 GLY A CA 1
ATOM 1594 C C . GLY A 1 200 ? -14.670 1.491 32.257 1.00 90.31 200 GLY A C 1
ATOM 1595 O O . GLY A 1 200 ? -14.887 2.698 32.369 1.00 90.31 200 GLY A O 1
ATOM 1596 N N . GLY A 1 201 ? -13.512 1.035 31.768 1.00 90.62 201 GLY A N 1
ATOM 1597 C CA . GLY A 1 201 ? -12.473 1.922 31.249 1.00 90.62 201 GLY A CA 1
ATOM 1598 C C . GLY A 1 201 ? -12.879 2.656 29.967 1.00 90.62 201 GLY A C 1
ATOM 1599 O O . GLY A 1 201 ? -12.423 3.775 29.739 1.00 90.62 201 GLY A O 1
ATOM 1600 N N . TYR A 1 202 ? -13.715 2.052 29.120 1.00 88.19 202 TYR A N 1
ATOM 1601 C CA . TYR A 1 202 ? -14.252 2.695 27.918 1.00 88.19 202 TYR A CA 1
ATOM 1602 C C . TYR A 1 202 ? -15.266 3.793 28.279 1.00 88.19 202 TYR A C 1
ATOM 1604 O O . TYR A 1 202 ? -15.075 4.943 27.892 1.00 88.19 202 TYR A O 1
ATOM 1612 N N . VAL A 1 203 ? -16.260 3.483 29.120 1.00 88.69 203 VAL A N 1
ATOM 1613 C CA . VAL A 1 203 ? -17.283 4.440 29.581 1.00 88.69 203 VAL A CA 1
ATOM 1614 C C . VAL A 1 203 ? -16.646 5.661 30.248 1.00 88.69 203 VAL A C 1
ATOM 1616 O O . VAL A 1 203 ? -16.956 6.782 29.866 1.00 88.69 203 VAL A O 1
ATOM 1619 N N . ARG A 1 204 ? -15.682 5.485 31.164 1.00 89.56 204 ARG A N 1
ATOM 1620 C CA . ARG A 1 204 ? -15.022 6.625 31.838 1.00 89.56 204 ARG A CA 1
ATOM 1621 C C . ARG A 1 204 ? -14.286 7.577 30.889 1.00 89.56 204 ARG A C 1
ATOM 1623 O O . ARG A 1 204 ? -14.218 8.768 31.164 1.00 89.56 204 ARG A O 1
ATOM 1630 N N . ARG A 1 205 ? -13.701 7.058 29.806 1.00 84.75 205 ARG A N 1
ATOM 1631 C CA . ARG A 1 205 ? -12.888 7.849 28.863 1.00 84.75 205 ARG A CA 1
ATOM 1632 C C . ARG A 1 205 ? -13.712 8.507 27.762 1.00 84.75 205 ARG A C 1
ATOM 1634 O O . ARG A 1 205 ? -13.319 9.555 27.253 1.00 84.75 205 ARG A O 1
ATOM 1641 N N . HIS A 1 206 ? -14.811 7.872 27.367 1.00 82.38 206 HIS A N 1
ATOM 1642 C CA . HIS A 1 206 ? -15.591 8.286 26.204 1.00 82.38 206 HIS A CA 1
ATOM 1643 C C . HIS A 1 206 ? -16.953 8.877 26.569 1.00 82.38 206 HIS A C 1
ATOM 1645 O O . HIS A 1 206 ? -17.385 9.788 25.872 1.00 82.38 206 HIS A O 1
ATOM 1651 N N . TYR A 1 207 ? -17.569 8.424 27.666 1.00 84.88 207 TYR A N 1
ATOM 1652 C CA . TYR A 1 207 ? -18.922 8.806 28.085 1.00 84.88 207 TYR A CA 1
ATOM 1653 C C . TYR A 1 207 ? -19.026 9.078 29.603 1.00 84.88 207 TYR A C 1
ATOM 1655 O O . TYR A 1 207 ? -19.847 8.460 30.292 1.00 84.88 207 TYR A O 1
ATOM 1663 N N . PRO A 1 208 ? -18.199 9.970 30.188 1.00 87.69 208 PRO A N 1
ATOM 1664 C CA . PRO A 1 208 ? -18.276 10.288 31.619 1.00 87.69 208 PRO A CA 1
ATOM 1665 C C . PRO A 1 208 ? -19.647 10.854 32.035 1.00 87.69 208 PRO A C 1
ATOM 1667 O O . PRO A 1 208 ? -20.089 10.678 33.168 1.00 87.69 208 PRO A O 1
ATOM 1670 N N . GLU A 1 209 ? -20.362 11.506 31.121 1.00 86.50 209 GLU A N 1
ATOM 1671 C CA . GLU A 1 209 ? -21.724 11.989 31.329 1.00 86.50 209 GLU A CA 1
ATOM 1672 C C . GLU A 1 209 ? -22.761 10.868 31.477 1.00 86.50 209 GLU A C 1
ATOM 1674 O O . GLU A 1 209 ? -23.771 11.075 32.148 1.00 86.50 209 GLU A O 1
ATOM 1679 N N . LEU A 1 210 ? -22.514 9.691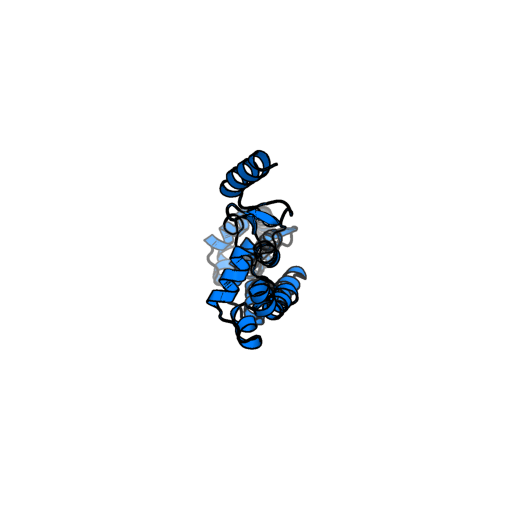 30.894 1.00 88.38 210 LEU A N 1
ATOM 1680 C CA . LEU A 1 210 ? -23.394 8.525 31.007 1.00 88.38 210 LEU A CA 1
ATOM 1681 C C . LEU A 1 210 ? -23.422 7.998 32.445 1.00 88.38 210 LEU A C 1
ATOM 1683 O O . LEU A 1 210 ? -24.467 7.582 32.928 1.00 88.38 210 LEU A O 1
ATOM 1687 N N . ILE A 1 211 ? -22.287 8.087 33.148 1.00 88.50 211 ILE A N 1
ATOM 1688 C CA . ILE A 1 211 ? -22.163 7.697 34.559 1.00 88.50 211 ILE A CA 1
ATOM 1689 C C . ILE A 1 211 ? -23.099 8.549 35.417 1.00 88.50 211 ILE A C 1
ATOM 1691 O O . ILE A 1 211 ? -23.927 8.007 36.140 1.00 88.50 211 ILE A O 1
ATOM 1695 N N . ARG A 1 212 ? -23.040 9.876 35.254 1.00 89.31 212 ARG A N 1
ATOM 1696 C CA . ARG A 1 212 ? -23.897 10.815 35.997 1.00 89.31 212 ARG A CA 1
ATOM 1697 C C . ARG A 1 212 ? -25.383 10.595 35.715 1.00 89.31 212 ARG A C 1
ATOM 1699 O O . ARG A 1 212 ? -26.206 10.670 36.622 1.00 89.31 212 ARG A O 1
ATOM 1706 N N . ARG A 1 213 ? -25.737 10.328 34.452 1.00 88.00 213 ARG A N 1
ATOM 1707 C CA . ARG A 1 213 ? -27.125 10.046 34.051 1.00 88.00 213 ARG A CA 1
ATOM 1708 C C . ARG A 1 213 ? -27.638 8.742 34.661 1.00 88.00 213 ARG A C 1
ATOM 1710 O O . ARG A 1 213 ? -28.754 8.727 35.171 1.00 88.00 213 ARG A O 1
ATOM 1717 N N . HIS A 1 214 ? -26.814 7.699 34.665 1.00 90.81 214 HIS A N 1
ATOM 1718 C CA . HIS A 1 214 ? -27.147 6.420 35.282 1.00 90.81 214 HIS A CA 1
ATOM 1719 C C . HIS A 1 214 ? -27.318 6.541 36.803 1.00 90.81 214 HIS A C 1
ATOM 1721 O O . HIS A 1 214 ? -28.309 6.068 37.345 1.00 90.81 214 HIS A O 1
ATOM 1727 N N . GLU A 1 215 ? -26.413 7.241 37.495 1.00 89.19 215 GLU A N 1
ATOM 1728 C CA . GLU A 1 215 ? -26.529 7.489 38.941 1.00 89.19 215 GLU A CA 1
ATOM 1729 C C . GLU A 1 215 ? -27.838 8.209 39.294 1.00 89.19 215 GLU A C 1
ATOM 1731 O O . GLU A 1 215 ? -28.535 7.817 40.228 1.00 89.19 215 GLU A O 1
ATOM 1736 N N . ALA A 1 216 ? -28.217 9.222 38.508 1.00 87.69 216 ALA A N 1
ATOM 1737 C CA . ALA A 1 216 ? -29.481 9.928 38.688 1.00 87.69 216 ALA A CA 1
ATOM 1738 C C . ALA A 1 216 ? -30.709 9.043 38.406 1.00 87.69 216 ALA A C 1
ATOM 1740 O O . ALA A 1 216 ? -31.733 9.195 39.072 1.00 87.69 216 ALA A O 1
ATOM 1741 N N . LEU A 1 217 ? -30.622 8.136 37.429 1.00 89.00 217 LEU A N 1
ATOM 1742 C CA . LEU A 1 217 ? -31.678 7.176 37.104 1.00 89.00 217 LEU A CA 1
ATOM 1743 C C . LEU A 1 217 ? -31.870 6.173 38.249 1.00 89.00 217 LEU A C 1
ATOM 1745 O O . LEU A 1 217 ? -32.984 6.045 38.750 1.00 89.00 217 LEU A O 1
ATOM 1749 N N . VAL A 1 218 ? -30.787 5.561 38.734 1.00 88.44 218 VAL A N 1
ATOM 1750 C CA . VAL A 1 218 ? -30.804 4.629 39.877 1.00 88.44 218 VAL A CA 1
ATOM 1751 C C . VAL A 1 218 ? -31.374 5.299 41.128 1.00 88.44 218 VAL A C 1
ATOM 1753 O O . VAL A 1 218 ? -32.157 4.701 41.862 1.00 88.44 218 VAL A O 1
ATOM 1756 N N . GLU A 1 219 ? -31.007 6.555 41.383 1.00 86.12 219 GLU A N 1
ATOM 1757 C CA . GLU A 1 219 ? -31.520 7.308 42.528 1.00 86.12 219 GLU A CA 1
ATOM 1758 C C . GLU A 1 219 ? -33.021 7.616 42.404 1.00 86.12 219 GLU A C 1
ATOM 1760 O O . GLU A 1 219 ? -33.745 7.615 43.400 1.00 86.12 219 GLU A O 1
ATOM 1765 N N . ARG A 1 220 ? -33.516 7.856 41.183 1.00 84.94 220 ARG A N 1
ATOM 1766 C CA . ARG A 1 220 ? -34.954 8.013 40.921 1.00 84.94 220 ARG A CA 1
ATOM 1767 C C . ARG A 1 220 ? -35.705 6.701 41.113 1.00 84.94 220 ARG A C 1
ATOM 1769 O O . ARG A 1 220 ? -36.733 6.713 41.780 1.00 84.94 220 ARG A O 1
ATOM 1776 N N . GLU A 1 221 ? -35.199 5.589 40.588 1.00 83.56 221 GLU A N 1
ATOM 1777 C CA . GLU A 1 221 ? -35.825 4.268 40.754 1.00 83.56 221 GLU A CA 1
ATOM 1778 C C . GLU A 1 221 ? -35.944 3.900 42.240 1.00 83.56 221 GLU A C 1
ATOM 1780 O O . GLU A 1 221 ? -37.044 3.623 42.715 1.00 83.56 221 GLU A O 1
ATOM 1785 N N . LYS A 1 222 ? -34.867 4.083 43.018 1.00 81.69 222 LYS A N 1
ATOM 1786 C CA . LYS A 1 222 ? -34.873 3.884 44.480 1.00 81.69 222 LYS A CA 1
ATOM 1787 C C . LYS A 1 222 ? -35.913 4.731 45.213 1.00 81.69 222 LYS A C 1
ATOM 1789 O O . LYS A 1 222 ? -36.528 4.259 46.164 1.00 81.69 222 LYS A O 1
ATOM 1794 N N . LYS A 1 223 ? -36.110 5.984 44.791 1.00 78.69 223 LYS A N 1
ATOM 1795 C CA . LYS A 1 223 ? -37.116 6.890 45.374 1.00 78.69 223 LYS A CA 1
ATOM 1796 C C . LYS A 1 223 ? -38.547 6.541 44.978 1.00 78.69 223 LYS A C 1
ATOM 1798 O O . LYS A 1 223 ? -39.469 6.935 45.683 1.00 78.69 223 LYS A O 1
ATOM 1803 N N . THR A 1 224 ? -38.731 5.832 43.868 1.00 76.31 224 THR A N 1
ATOM 1804 C CA . THR A 1 224 ? -40.056 5.500 43.326 1.00 76.31 224 THR A CA 1
ATOM 1805 C C . THR A 1 224 ? -40.555 4.129 43.811 1.00 76.31 224 THR A C 1
ATOM 1807 O O . THR A 1 224 ? -41.707 3.788 43.567 1.00 76.31 224 THR A O 1
ATOM 1810 N N . GLY A 1 225 ? -39.745 3.377 44.571 1.00 58.50 225 GLY A N 1
ATOM 1811 C CA . GLY A 1 225 ? -40.188 2.169 45.279 1.00 58.50 225 GLY A CA 1
ATOM 1812 C C . GLY A 1 225 ? -40.490 0.966 44.379 1.00 58.50 225 GLY A C 1
ATOM 1813 O O . GLY A 1 225 ? -41.347 0.157 44.732 1.00 58.50 225 GLY A O 1
ATOM 1814 N N . LEU A 1 226 ? -39.808 0.865 43.236 1.00 51.50 226 LEU A N 1
ATOM 1815 C CA . LEU A 1 226 ? -39.736 -0.341 42.403 1.00 51.50 226 LEU A CA 1
ATOM 1816 C C . LEU A 1 226 ? -38.389 -1.038 42.610 1.00 51.50 226 LEU A C 1
ATOM 1818 O O . LEU A 1 226 ? -37.368 -0.317 42.695 1.00 51.50 226 LEU A O 1
#

pLDDT: mean 79.64, std 13.85, range [50.56, 95.75]

Nearest PDB structures (foldseek):
  7ega-assembly1_R  TM=2.472E-01  e=9.348E+00  Homo sapiens

Foldseek 3Di:
DVVVVCVQLVVQCVQQAQQGQHVVRDHRDDDPVLCVLCVQLVCCLQPHLDDLVRSCVVSVHDSVSNVVCCQRHPVQSQQVQQVHHDPPDDSHDPPVVDDRRHPNVCVLCVVLVVVLVVPPDALVRSCVVSVHDSVVSLVVCCVPVVVSSVLHQFDQPPVRDTDGPVVCVQCVVLLVCLQPDLDDSVRSCVVSVHDSVVNVVVCVVPPVVSVVNSVVVNVVVVVVPD

Radius of gyration: 31.58 Å; Cα contacts (8 Å, |Δi|>4): 197; chains: 1; bounding box: 82×38×79 Å

Solvent-accessible surface area (backbone atoms only — not comparable to full-atom values): 13128 Å² total; per-residue (Å²): 114,67,70,61,55,51,52,50,27,58,50,17,66,74,48,76,36,76,74,36,52,26,59,84,74,44,61,36,67,82,52,68,71,57,48,62,72,41,41,66,46,50,48,48,56,71,79,42,73,63,52,71,71,55,40,26,64,77,63,72,46,56,65,70,59,51,54,47,49,36,64,76,75,36,47,56,62,56,35,45,51,28,79,35,87,68,88,85,73,68,63,68,73,68,77,76,82,53,76,89,44,50,54,54,60,48,59,70,44,44,66,55,49,53,50,50,73,73,44,99,60,46,70,56,58,49,21,54,76,74,72,42,61,44,68,63,51,49,55,47,31,55,74,76,37,48,72,58,43,73,51,58,54,49,35,67,44,101,84,66,47,80,38,54,49,68,53,52,77,71,41,44,68,56,52,52,47,36,67,75,39,69,58,51,67,63,57,49,18,61,76,70,74,44,61,45,72,61,54,54,55,44,39,63,75,75,38,56,67,49,54,59,51,24,54,54,46,36,55,47,42,64,74,68,75,109

Sequence (226 aa):
MLVKKEAEREQAKKRKKKGLMSGNGRTRGPLPETVEKYGEALKLYRDTDLDVKEIVRRTAVSLSGFRFYLREWHRDLILERRGGEADGDEDWIDLNQRKRYSKAVANKYAAAIAKLKAGGHTTSAVASEYGFHPEVFRDYLHKHEPELAGTLGMKRDRNGKLTASKAEEKYGEALRLYETTGESLKSIAARLGLVYNSIGGYVRRHYPELIRRHEALVEREKKTGL

Secondary structure (DSSP, 8-state):
-HHHHHHHHHHHHH---TTSBPTTSSBSS--HHHHHHHHHHHHHHHH----HHHHHHHH---HHHHHHHHHHH-HHHHHHTTT----S--SS--TTTS----HHHHHHHHHHHHHHHT-SS-HHHHHHHTT--HHHHHHHHHHH-HHHHHHTTEEE-TTS-EEEHHHHHHHHHHHHHHHHS---HHHHHHHTT--HHHHHHHHHHH-HHHHHHHHHHHHHHHHHT-

Mean predicted aligned error: 15.89 Å